Protein AF-A0A1J3FN84-F1 (afdb_monomer)

InterPro domains:
  IPR018047 Ammonium transporter, conserved site [PS01219] (140-165)
  IPR024041 Ammonium transporter AmtB-like domain [PF00909] (2-209)
  IPR029020 Ammonium/urea transporter [G3DSA:1.10.3430.10] (1-222)

Organism: Noccaea caerulescens (NCBI:txid107243)

Structure (mmCIF, N/CA/C/O backbone):
data_AF-A0A1J3FN84-F1
#
_entry.id   AF-A0A1J3FN84-F1
#
loop_
_atom_site.group_PDB
_atom_site.id
_atom_site.type_symbol
_atom_site.label_atom_id
_atom_site.label_alt_id
_atom_site.label_comp_id
_atom_site.label_asym_id
_atom_site.label_entity_id
_atom_site.label_seq_id
_atom_site.pdbx_PDB_ins_code
_atom_site.Cartn_x
_atom_site.Cartn_y
_atom_site.Cartn_z
_atom_site.occupancy
_atom_site.B_iso_or_equiv
_atom_site.auth_seq_id
_atom_site.auth_comp_id
_atom_site.auth_asym_id
_atom_site.auth_atom_id
_atom_site.pdbx_PDB_model_num
ATOM 1 N N . LEU A 1 1 ? 2.734 6.487 10.165 1.00 88.50 1 LEU A N 1
ATOM 2 C CA . LEU A 1 1 ? 2.231 7.415 11.215 1.00 88.50 1 LEU A CA 1
ATOM 3 C C . LEU A 1 1 ? 0.836 7.956 10.914 1.00 88.50 1 LEU A C 1
ATOM 5 O O . LEU A 1 1 ? -0.032 7.777 11.757 1.00 88.50 1 LEU A O 1
ATOM 9 N N . GLY A 1 2 ? 0.592 8.556 9.741 1.00 94.81 2 GLY A N 1
ATOM 10 C CA . GLY A 1 2 ? -0.736 9.080 9.379 1.00 94.81 2 GLY A CA 1
ATOM 11 C C . GLY A 1 2 ? -1.872 8.056 9.526 1.00 94.81 2 GLY A C 1
ATOM 12 O O . GLY A 1 2 ? -2.823 8.310 10.261 1.00 94.81 2 GLY A O 1
ATOM 13 N N . PHE A 1 3 ? -1.714 6.852 8.955 1.00 93.94 3 PHE A N 1
ATOM 14 C CA . PHE A 1 3 ? -2.665 5.745 9.148 1.00 93.94 3 PHE A CA 1
ATOM 15 C C . PHE A 1 3 ? -2.860 5.357 10.616 1.00 93.94 3 PHE A C 1
ATOM 17 O O . PHE A 1 3 ? -3.997 5.187 11.043 1.00 93.94 3 PHE A O 1
ATOM 24 N N . ALA A 1 4 ? -1.785 5.276 11.405 1.00 94.50 4 ALA A N 1
ATOM 25 C CA . ALA A 1 4 ? -1.872 4.903 12.815 1.00 94.50 4 ALA A CA 1
ATOM 26 C C . ALA A 1 4 ? -2.756 5.878 13.609 1.00 94.50 4 ALA A C 1
ATOM 28 O O . ALA A 1 4 ? -3.631 5.441 14.350 1.00 94.50 4 ALA A O 1
ATOM 29 N N . MET A 1 5 ? -2.569 7.188 13.419 1.00 95.94 5 MET A N 1
ATOM 30 C CA . MET A 1 5 ? -3.364 8.216 14.100 1.00 95.94 5 MET A CA 1
ATOM 31 C C . MET A 1 5 ? -4.801 8.271 13.575 1.00 95.94 5 MET A C 1
ATOM 33 O O . MET A 1 5 ? -5.740 8.300 14.372 1.00 95.94 5 MET A O 1
ATOM 37 N N . LEU A 1 6 ? -4.977 8.200 12.252 1.00 96.38 6 LEU A N 1
ATOM 38 C CA . LEU A 1 6 ? -6.295 8.185 11.621 1.00 96.38 6 LEU A CA 1
ATOM 39 C C . LEU A 1 6 ? -7.129 6.994 12.111 1.00 96.38 6 LEU A C 1
ATOM 41 O O . LEU A 1 6 ? -8.273 7.160 12.542 1.00 96.38 6 LEU A O 1
ATOM 45 N N . CYS A 1 7 ? -6.547 5.794 12.088 1.00 94.88 7 CYS A N 1
ATOM 46 C CA . CYS A 1 7 ? -7.219 4.571 12.511 1.00 94.88 7 CYS A CA 1
ATOM 47 C C . CYS A 1 7 ? -7.446 4.562 14.021 1.00 94.88 7 CYS A C 1
ATOM 49 O O . CYS A 1 7 ? -8.550 4.235 14.448 1.00 94.88 7 CYS A O 1
ATOM 51 N N . ALA A 1 8 ? -6.461 4.982 14.826 1.00 95.81 8 ALA A N 1
ATOM 52 C CA . ALA A 1 8 ? -6.629 5.151 16.266 1.00 95.81 8 ALA A CA 1
ATOM 53 C C . ALA A 1 8 ? -7.851 6.024 16.567 1.00 95.81 8 ALA A C 1
ATOM 55 O O . ALA A 1 8 ? -8.778 5.559 17.223 1.00 95.81 8 ALA A O 1
ATOM 56 N N . GLY A 1 9 ? -7.915 7.246 16.032 1.00 96.62 9 GLY A N 1
ATOM 57 C CA . GLY A 1 9 ? -9.042 8.155 16.260 1.00 96.62 9 GLY A CA 1
ATOM 58 C C . GLY A 1 9 ? -10.396 7.605 15.797 1.00 96.62 9 GLY A C 1
ATOM 59 O O . GLY A 1 9 ? -11.417 7.893 16.425 1.00 96.62 9 GLY A O 1
ATOM 60 N N . SER A 1 10 ? -10.398 6.773 14.751 1.00 95.62 10 SER A N 1
ATOM 61 C CA . SER A 1 10 ? -11.601 6.199 14.129 1.00 95.62 10 SER A CA 1
ATOM 62 C C . SER A 1 10 ? -12.146 4.945 14.826 1.00 95.62 10 SER A C 1
ATOM 64 O O . SER A 1 10 ? -13.303 4.579 14.606 1.00 95.62 10 SER A O 1
ATOM 66 N N . VAL A 1 11 ? -11.355 4.280 15.675 1.00 95.88 11 VAL A N 1
ATOM 67 C CA . VAL A 1 11 ? -11.809 3.127 16.476 1.00 95.88 11 VAL A CA 1
ATOM 68 C C . VAL A 1 11 ? -12.282 3.549 17.868 1.00 95.88 11 VAL A C 1
ATOM 70 O O . VAL A 1 11 ? -12.026 4.667 18.327 1.00 95.88 11 VAL A O 1
ATOM 73 N N . ARG A 1 12 ? -12.984 2.648 18.568 1.00 95.50 12 ARG A N 1
ATOM 74 C CA . ARG A 1 12 ? -13.364 2.842 19.975 1.00 95.50 12 ARG A CA 1
ATOM 75 C C . ARG A 1 12 ? -12.111 2.807 20.852 1.00 95.50 12 ARG A C 1
ATOM 77 O O . ARG A 1 12 ? -11.214 2.005 20.608 1.00 95.50 12 ARG A O 1
ATOM 84 N N . ALA A 1 13 ? -12.100 3.598 21.927 1.00 93.81 13 ALA A N 1
ATOM 85 C CA . ALA A 1 13 ? -10.918 3.828 22.770 1.00 93.81 13 ALA A CA 1
ATOM 86 C C . ALA A 1 13 ? -10.240 2.536 23.265 1.00 93.81 13 ALA A C 1
ATOM 88 O O . ALA A 1 13 ? -9.016 2.444 23.307 1.00 93.81 13 ALA A O 1
ATOM 89 N N . LYS A 1 14 ? -11.032 1.501 23.576 1.00 93.38 14 LYS A N 1
ATOM 90 C CA . LYS A 1 14 ? -10.527 0.195 24.033 1.00 93.38 14 LYS A CA 1
ATOM 91 C C . LYS A 1 14 ? -9.624 -0.527 23.021 1.00 93.38 14 LYS A C 1
ATOM 93 O O . LYS A 1 14 ? -8.874 -1.412 23.410 1.00 93.38 14 LYS A O 1
ATOM 98 N N . ASN A 1 15 ? -9.697 -0.165 21.740 1.00 93.88 15 ASN A N 1
ATOM 99 C CA . ASN A 1 15 ? -8.953 -0.801 20.652 1.00 93.88 15 ASN A CA 1
ATOM 100 C C . ASN A 1 15 ? -7.773 0.046 20.148 1.00 93.88 15 ASN A C 1
ATOM 102 O O . ASN A 1 15 ? -7.038 -0.401 19.268 1.00 93.88 15 ASN A O 1
ATOM 106 N N . THR A 1 16 ? -7.558 1.242 20.705 1.00 93.62 16 THR A N 1
ATOM 107 C CA . THR A 1 16 ? -6.536 2.190 20.236 1.00 93.62 16 THR A CA 1
ATOM 108 C C . THR A 1 16 ? -5.122 1.608 20.292 1.00 93.62 16 THR A C 1
ATOM 110 O O . THR A 1 16 ? -4.376 1.712 19.323 1.00 93.62 16 THR A O 1
ATOM 113 N N . MET A 1 17 ? -4.751 0.930 21.383 1.00 91.38 17 MET A N 1
ATOM 114 C CA . MET A 1 17 ? -3.424 0.301 21.483 1.00 91.38 17 MET A CA 1
ATOM 115 C C . MET A 1 17 ? -3.221 -0.802 20.444 1.00 91.38 17 MET A C 1
ATOM 117 O O . MET A 1 17 ? -2.155 -0.891 19.839 1.00 91.38 17 MET A O 1
ATOM 121 N N . ASN A 1 18 ? -4.253 -1.616 20.206 1.00 92.50 18 ASN A N 1
ATOM 122 C CA . ASN A 1 18 ? -4.174 -2.715 19.254 1.00 92.50 18 ASN A CA 1
ATOM 123 C C . ASN A 1 18 ? -3.922 -2.196 17.829 1.00 92.50 18 ASN A C 1
ATOM 125 O O . ASN A 1 18 ? -3.002 -2.672 17.168 1.00 92.50 18 ASN A O 1
ATOM 129 N N . ILE A 1 19 ? -4.661 -1.176 17.381 1.00 93.88 19 ILE A N 1
ATOM 130 C CA . ILE A 1 19 ? -4.50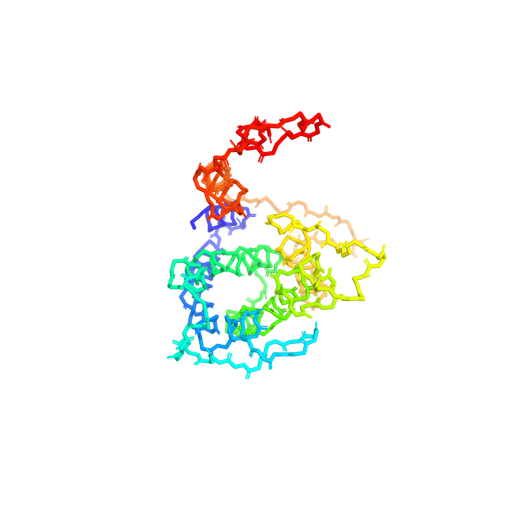4 -0.640 16.021 1.00 93.88 19 ILE A CA 1
ATOM 131 C C . ILE A 1 19 ? -3.190 0.133 15.828 1.00 93.88 19 ILE A C 1
ATOM 133 O O . ILE A 1 19 ? -2.596 0.079 14.750 1.00 93.88 19 ILE A O 1
ATOM 137 N N . MET A 1 20 ? -2.686 0.806 16.868 1.00 92.88 20 MET A N 1
ATOM 138 C CA . MET A 1 20 ? -1.373 1.457 16.813 1.00 92.88 20 MET A CA 1
ATOM 139 C C . MET A 1 20 ? -0.242 0.433 16.697 1.00 92.88 20 MET A C 1
ATOM 141 O O . MET A 1 20 ? 0.620 0.581 15.833 1.00 92.88 20 MET A O 1
ATOM 145 N N . LEU A 1 21 ? -0.273 -0.628 17.514 1.00 91.81 21 LEU A N 1
ATOM 146 C CA . LEU A 1 21 ? 0.714 -1.709 17.449 1.00 91.81 21 LEU A CA 1
ATOM 147 C C . LEU A 1 21 ? 0.690 -2.403 16.084 1.00 91.81 21 LEU A C 1
ATOM 149 O O . LEU A 1 21 ? 1.738 -2.667 15.503 1.00 91.81 21 LEU A O 1
ATOM 153 N N . THR A 1 22 ? -0.512 -2.627 15.560 1.00 92.25 22 THR A N 1
ATOM 154 C CA . THR A 1 22 ? -0.749 -3.171 14.221 1.00 92.25 22 THR A CA 1
ATOM 155 C C . THR A 1 22 ? -0.027 -2.349 13.149 1.00 92.25 22 THR A C 1
ATOM 157 O O . THR A 1 22 ? 0.768 -2.894 12.394 1.00 92.25 22 THR A O 1
ATOM 160 N N . ASN A 1 23 ? -0.194 -1.023 13.155 1.00 92.81 23 ASN A N 1
ATOM 161 C CA . ASN A 1 23 ? 0.452 -0.136 12.182 1.00 92.81 23 ASN A CA 1
ATOM 162 C C . ASN A 1 23 ? 1.989 -0.097 12.301 1.00 92.81 23 ASN A C 1
ATOM 164 O O . ASN A 1 23 ? 2.683 0.058 11.298 1.00 92.81 23 ASN A O 1
ATOM 168 N N . VAL A 1 24 ? 2.540 -0.196 13.517 1.00 92.12 24 VAL A N 1
ATOM 169 C CA . VAL A 1 24 ? 4.001 -0.247 13.723 1.00 92.12 24 VAL A CA 1
ATOM 170 C C . VAL A 1 24 ? 4.572 -1.557 13.190 1.00 92.12 24 VAL A C 1
ATOM 172 O O . VAL A 1 24 ? 5.605 -1.560 12.521 1.00 92.12 24 VAL A O 1
ATOM 175 N N . LEU A 1 25 ? 3.896 -2.671 13.464 1.00 92.38 25 LEU A N 1
ATOM 176 C CA . LEU A 1 25 ? 4.336 -3.973 12.986 1.00 92.38 25 LEU A CA 1
ATOM 177 C C . LEU A 1 25 ? 4.105 -4.168 11.494 1.00 92.38 25 LEU A C 1
ATOM 179 O O . LEU A 1 25 ? 4.908 -4.857 10.880 1.00 92.38 25 LEU A O 1
ATOM 183 N N . ASP A 1 26 ? 3.107 -3.521 10.894 1.00 92.38 26 ASP A N 1
ATOM 184 C CA . ASP A 1 26 ? 2.992 -3.462 9.436 1.00 92.38 26 ASP A CA 1
ATOM 185 C C . ASP A 1 26 ? 4.250 -2.869 8.824 1.00 92.38 26 ASP A C 1
ATOM 187 O O . ASP A 1 26 ? 4.835 -3.469 7.931 1.00 92.38 26 ASP A O 1
ATOM 191 N N . ALA A 1 27 ? 4.736 -1.743 9.350 1.00 93.56 27 ALA A N 1
ATOM 192 C CA . ALA A 1 27 ? 5.975 -1.155 8.861 1.00 93.56 27 ALA A CA 1
ATOM 193 C C . ALA A 1 27 ? 7.171 -2.113 9.034 1.00 93.56 27 ALA A C 1
ATOM 195 O O . ALA A 1 27 ? 7.917 -2.341 8.083 1.00 93.56 27 ALA A O 1
ATOM 196 N N . ALA A 1 28 ? 7.337 -2.709 10.219 1.00 95.06 28 ALA A N 1
ATOM 197 C CA . ALA A 1 28 ? 8.483 -3.568 10.520 1.00 95.06 28 ALA A CA 1
ATOM 198 C C . ALA A 1 28 ? 8.424 -4.933 9.809 1.00 95.06 28 ALA A C 1
ATOM 200 O O . ALA A 1 28 ? 9.302 -5.266 9.012 1.00 95.06 28 ALA A O 1
ATOM 201 N N . ALA A 1 29 ? 7.385 -5.727 10.076 1.00 95.19 29 ALA A N 1
ATOM 202 C CA . ALA A 1 29 ? 7.203 -7.043 9.476 1.00 95.19 29 ALA A CA 1
ATOM 203 C C . ALA A 1 29 ? 6.936 -6.920 7.975 1.00 95.19 29 ALA A C 1
ATOM 205 O O . ALA A 1 29 ? 7.548 -7.632 7.186 1.00 95.19 29 ALA A O 1
ATOM 206 N N . GLY A 1 30 ? 6.093 -5.979 7.551 1.00 95.62 30 GLY A N 1
ATOM 207 C CA . GLY A 1 30 ? 5.850 -5.751 6.133 1.00 95.62 30 GLY A CA 1
ATOM 208 C C . GLY A 1 30 ? 7.119 -5.338 5.388 1.00 95.62 30 GLY A C 1
ATOM 209 O O . GLY A 1 30 ? 7.328 -5.807 4.273 1.00 95.62 30 GLY A O 1
ATOM 210 N N . GLY A 1 31 ? 8.008 -4.562 6.021 1.00 95.56 31 GLY A N 1
ATOM 211 C CA . GLY A 1 31 ? 9.337 -4.251 5.489 1.00 95.56 31 GLY A CA 1
ATOM 212 C C . GLY A 1 31 ? 10.245 -5.458 5.350 1.00 95.56 31 GLY A C 1
ATOM 213 O O . GLY A 1 31 ? 10.850 -5.636 4.297 1.00 95.56 31 GLY A O 1
ATOM 214 N N . LEU A 1 32 ? 10.276 -6.335 6.352 1.00 97.81 32 LEU A N 1
ATOM 215 C CA . LEU A 1 32 ? 11.040 -7.579 6.278 1.00 97.81 32 LEU A CA 1
ATOM 216 C C . LEU A 1 32 ? 10.552 -8.486 5.137 1.00 97.81 32 LEU A C 1
ATOM 218 O O . LEU A 1 32 ? 11.359 -8.993 4.364 1.00 97.81 32 LEU A O 1
ATOM 222 N N . PHE A 1 33 ? 9.240 -8.676 4.998 1.00 98.19 33 PHE A N 1
ATOM 223 C CA . PHE A 1 33 ? 8.675 -9.527 3.945 1.00 98.19 33 PHE A CA 1
ATOM 224 C C . PHE A 1 33 ? 8.796 -8.898 2.553 1.00 98.19 33 PHE A C 1
ATOM 226 O O . PHE A 1 33 ? 9.056 -9.608 1.580 1.00 98.19 33 PHE A O 1
ATOM 233 N N . TYR A 1 34 ? 8.672 -7.573 2.451 1.00 98.25 34 TYR A N 1
ATOM 234 C CA . TYR A 1 34 ? 8.927 -6.864 1.201 1.00 98.25 34 TYR A CA 1
ATOM 235 C C . TYR A 1 34 ? 10.406 -6.948 0.799 1.00 98.25 34 TYR A C 1
ATOM 237 O O . TYR A 1 34 ? 10.710 -7.167 -0.366 1.00 98.25 34 TYR A O 1
ATOM 245 N N . TYR A 1 35 ? 11.330 -6.860 1.756 1.00 97.50 35 TYR A N 1
ATOM 246 C CA . TYR A 1 35 ? 12.762 -7.062 1.528 1.00 97.50 35 TYR A CA 1
ATOM 247 C C . TYR A 1 35 ? 13.089 -8.481 1.045 1.00 97.50 35 TYR A C 1
ATOM 249 O O . TYR A 1 35 ? 13.735 -8.655 0.012 1.00 97.50 35 TYR A O 1
ATOM 257 N N . LEU A 1 36 ? 12.634 -9.502 1.777 1.00 97.56 36 LEU A N 1
ATOM 258 C CA . LEU A 1 36 ? 12.961 -10.895 1.470 1.00 97.56 36 LEU A CA 1
ATOM 259 C C . LEU A 1 36 ? 12.341 -11.351 0.146 1.00 97.56 36 LEU A C 1
ATOM 261 O O . LEU A 1 36 ? 13.014 -12.015 -0.641 1.00 97.56 36 LEU A O 1
ATOM 265 N N . PHE A 1 37 ? 11.080 -10.983 -0.099 1.00 97.62 37 PHE A N 1
ATOM 266 C CA . PHE A 1 37 ? 10.280 -11.524 -1.200 1.00 97.62 37 PHE A CA 1
ATOM 267 C C . PHE A 1 37 ? 9.672 -10.448 -2.093 1.00 97.62 37 PHE A C 1
ATOM 269 O O . PHE A 1 37 ? 9.761 -10.538 -3.316 1.00 97.62 37 PHE A O 1
ATOM 276 N N . GLY A 1 38 ? 9.053 -9.429 -1.498 1.00 97.62 38 GLY A N 1
ATOM 277 C CA . GLY A 1 38 ? 8.181 -8.536 -2.253 1.00 97.62 38 GLY A CA 1
ATOM 278 C C . GLY A 1 38 ? 8.891 -7.733 -3.339 1.00 97.62 38 GLY A C 1
ATOM 279 O O . GLY A 1 38 ? 8.412 -7.678 -4.467 1.00 97.62 38 GLY A O 1
ATOM 280 N N . TYR A 1 39 ? 10.068 -7.180 -3.064 1.00 97.06 39 TYR A N 1
ATOM 281 C CA . TYR A 1 39 ? 10.812 -6.421 -4.064 1.00 97.06 39 TYR A CA 1
ATOM 282 C C . TYR A 1 39 ? 11.247 -7.295 -5.244 1.00 97.06 39 TYR A C 1
ATOM 284 O O . TYR A 1 39 ? 11.155 -6.864 -6.389 1.00 97.06 39 TYR A O 1
ATOM 292 N N . ALA A 1 40 ? 11.641 -8.544 -4.981 1.00 96.19 40 ALA A N 1
ATOM 293 C CA . ALA A 1 40 ? 11.976 -9.513 -6.021 1.00 96.19 40 ALA A CA 1
ATOM 294 C C . ALA A 1 40 ? 10.765 -9.854 -6.898 1.00 96.19 40 ALA A C 1
ATOM 296 O O . ALA A 1 40 ? 10.875 -9.870 -8.122 1.00 96.19 40 ALA A O 1
ATOM 297 N N . PHE A 1 41 ? 9.594 -10.061 -6.292 1.00 97.69 41 PHE A N 1
ATOM 298 C CA . PHE A 1 41 ? 8.359 -10.303 -7.037 1.00 97.69 41 PHE A CA 1
ATOM 299 C C . PHE A 1 41 ? 7.879 -9.082 -7.827 1.00 97.69 41 PHE A C 1
ATOM 301 O O . PHE A 1 41 ? 7.304 -9.265 -8.896 1.00 97.69 41 PHE A O 1
ATOM 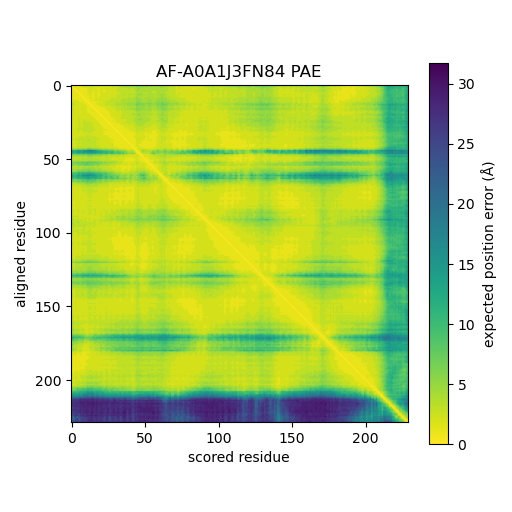308 N N . ALA A 1 42 ? 8.131 -7.862 -7.348 1.00 97.19 42 ALA A N 1
ATOM 309 C CA . ALA A 1 42 ? 7.750 -6.636 -8.043 1.00 97.19 42 ALA A CA 1
ATOM 310 C C . ALA A 1 42 ? 8.727 -6.268 -9.176 1.00 97.19 42 ALA A C 1
ATOM 312 O O . ALA A 1 42 ? 8.299 -6.016 -10.302 1.00 97.19 42 ALA A O 1
ATOM 313 N N . PHE A 1 43 ? 10.035 -6.276 -8.910 1.00 95.00 43 PHE A N 1
ATOM 314 C CA . PHE A 1 43 ? 11.054 -5.646 -9.764 1.00 95.00 43 PHE A CA 1
ATOM 315 C C . PHE A 1 43 ? 12.275 -6.529 -10.072 1.00 95.00 43 PHE A C 1
ATOM 317 O O . PHE A 1 43 ? 13.268 -6.034 -10.599 1.00 95.00 43 PHE A O 1
ATOM 324 N N . GLY A 1 44 ? 12.243 -7.829 -9.763 1.00 92.06 44 GLY A N 1
ATOM 325 C CA . GLY A 1 44 ? 13.295 -8.752 -10.195 1.00 92.06 44 GLY A CA 1
ATOM 326 C C . GLY A 1 44 ? 13.337 -8.877 -11.723 1.00 92.06 44 GLY A C 1
ATOM 327 O O . GLY A 1 44 ? 12.298 -9.098 -12.342 1.00 92.06 44 GLY A O 1
ATOM 328 N N . GLU A 1 45 ? 14.519 -8.762 -12.33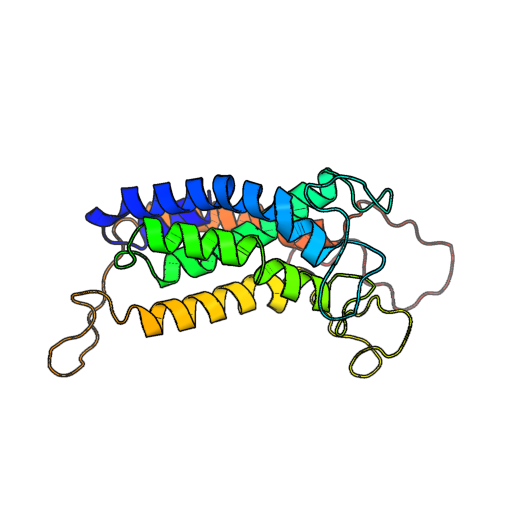3 1.00 81.12 45 GLU A N 1
ATOM 329 C CA . GLU A 1 45 ? 14.701 -8.864 -13.793 1.00 81.12 45 GLU A CA 1
ATOM 330 C C . GLU A 1 45 ? 14.795 -10.311 -14.302 1.00 81.12 45 GLU A C 1
ATOM 332 O O . GLU A 1 45 ? 14.900 -11.253 -13.515 1.00 81.12 45 GLU A O 1
ATOM 337 N N . SER A 1 46 ? 14.746 -10.491 -15.631 1.00 80.06 46 SER A N 1
ATOM 338 C CA . SER A 1 46 ? 14.596 -11.794 -16.307 1.00 80.06 46 SER A CA 1
ATOM 339 C C . SER A 1 46 ? 13.327 -12.531 -15.865 1.00 80.06 46 SER A C 1
ATOM 341 O O . SER A 1 46 ? 13.347 -13.719 -15.531 1.00 80.06 46 SER A O 1
ATOM 343 N N . SER A 1 47 ? 12.212 -11.804 -15.813 1.00 88.75 47 SER A N 1
ATOM 344 C CA . SER A 1 47 ? 10.949 -12.290 -15.260 1.00 88.75 47 SER A CA 1
ATOM 345 C C . SER A 1 47 ? 9.918 -12.581 -16.348 1.00 88.75 47 SER A C 1
ATOM 347 O O . SER A 1 47 ? 10.210 -12.534 -17.540 1.00 88.75 47 SER A O 1
ATOM 349 N N . ASN A 1 48 ? 8.715 -12.999 -15.951 1.00 93.31 48 ASN A N 1
ATOM 350 C CA . ASN A 1 48 ? 7.591 -13.131 -16.879 1.00 93.31 48 ASN A CA 1
ATOM 351 C C . ASN A 1 48 ? 6.588 -12.007 -16.620 1.00 93.31 48 ASN A C 1
ATOM 353 O O . ASN A 1 48 ? 6.661 -11.368 -15.585 1.00 93.31 48 ASN A O 1
ATOM 357 N N . GLY A 1 49 ? 5.594 -11.818 -17.490 1.00 94.62 49 GLY A N 1
ATOM 358 C CA . GLY A 1 49 ? 4.650 -10.714 -17.295 1.00 94.62 49 GLY A CA 1
ATOM 359 C C . GLY A 1 49 ? 3.759 -10.801 -16.056 1.00 94.62 49 GLY A C 1
ATOM 360 O O . GLY A 1 49 ? 3.096 -9.823 -15.727 1.00 94.62 49 GLY A O 1
ATOM 361 N N . PHE A 1 50 ? 3.719 -11.937 -15.359 1.00 96.38 50 PHE A N 1
ATOM 362 C CA . PHE A 1 50 ? 2.880 -12.125 -14.179 1.00 96.38 50 PHE A CA 1
ATOM 363 C C . PHE A 1 50 ? 3.611 -11.839 -12.862 1.00 96.38 50 PHE A C 1
ATOM 365 O O . PHE A 1 50 ? 2.990 -11.318 -11.941 1.00 96.38 50 PHE A O 1
ATOM 372 N N . ILE A 1 51 ? 4.885 -12.209 -12.727 1.00 97.75 51 ILE A N 1
ATOM 373 C CA . ILE A 1 51 ? 5.621 -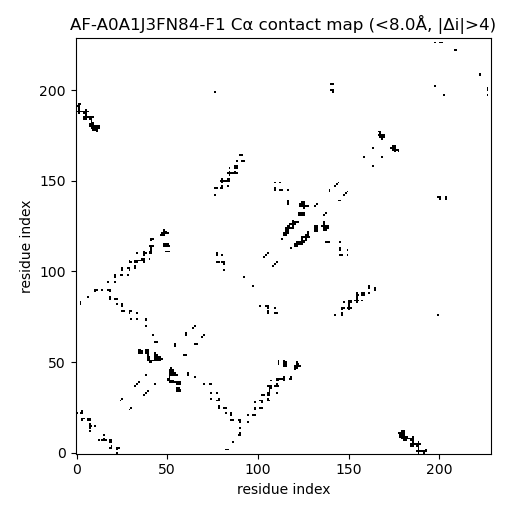12.106 -11.463 1.00 97.75 51 ILE A CA 1
ATOM 374 C C . ILE A 1 51 ? 7.137 -12.072 -11.682 1.00 97.75 51 ILE A C 1
ATOM 376 O O . ILE A 1 51 ? 7.684 -12.813 -12.507 1.00 97.75 51 ILE A O 1
ATOM 380 N N . GLY A 1 52 ? 7.814 -11.275 -10.854 1.00 95.56 52 GLY A N 1
ATOM 381 C CA . GLY A 1 52 ? 9.262 -11.261 -10.707 1.00 95.56 52 GLY A CA 1
ATOM 382 C C . GLY A 1 52 ? 9.833 -12.589 -10.187 1.00 95.56 52 GLY A C 1
ATOM 383 O O . GLY A 1 52 ? 9.176 -13.300 -9.429 1.00 95.56 52 GLY A O 1
ATOM 384 N N . ARG A 1 53 ? 11.050 -12.973 -10.591 1.00 94.12 53 ARG A N 1
ATOM 385 C CA . ARG A 1 53 ? 11.630 -14.294 -10.238 1.00 94.12 53 ARG A CA 1
ATOM 386 C C . ARG A 1 53 ? 13.039 -14.265 -9.648 1.00 94.12 53 ARG A C 1
ATOM 388 O O . ARG A 1 53 ? 13.547 -15.316 -9.267 1.00 94.12 53 ARG A O 1
ATOM 395 N N . HIS A 1 54 ? 13.666 -13.098 -9.562 1.00 92.88 54 HIS A N 1
ATOM 396 C CA . HIS A 1 54 ? 15.086 -12.967 -9.228 1.00 92.88 54 HIS A CA 1
ATOM 397 C C . HIS A 1 54 ? 15.318 -11.870 -8.179 1.00 92.88 54 HIS A C 1
ATOM 399 O O . HIS A 1 54 ? 14.431 -11.067 -7.906 1.00 92.88 54 HIS A O 1
ATOM 405 N N . ASN A 1 55 ? 16.527 -11.833 -7.606 1.00 92.31 55 ASN A N 1
ATOM 406 C CA . ASN A 1 55 ? 16.994 -10.808 -6.656 1.00 92.31 55 ASN A CA 1
ATOM 407 C C . ASN A 1 55 ? 16.277 -10.791 -5.287 1.00 92.31 55 ASN A C 1
ATOM 409 O O . ASN A 1 55 ? 16.138 -9.742 -4.657 1.00 92.31 55 ASN A O 1
ATOM 413 N N . PHE A 1 56 ? 15.858 -11.964 -4.795 1.00 95.50 56 PHE A N 1
ATOM 414 C CA . PHE A 1 56 ? 15.346 -12.139 -3.426 1.00 95.50 56 PHE A CA 1
ATOM 415 C C . PHE A 1 56 ? 16.336 -11.617 -2.378 1.00 95.50 56 PHE A C 1
ATOM 417 O O . PHE A 1 56 ? 17.543 -11.838 -2.494 1.00 95.50 56 PHE A O 1
ATOM 424 N N . GLY A 1 57 ? 15.825 -10.919 -1.360 1.00 95.06 57 GLY A N 1
ATOM 425 C CA . GLY A 1 57 ? 16.648 -10.301 -0.317 1.00 95.06 57 GLY A CA 1
ATOM 426 C C . GLY A 1 57 ? 17.569 -9.184 -0.818 1.00 95.06 57 GLY A C 1
ATOM 427 O O . GLY A 1 57 ? 18.618 -8.964 -0.214 1.00 95.06 57 GLY A O 1
ATOM 428 N N . LEU A 1 58 ? 17.218 -8.516 -1.926 1.00 92.25 58 LEU A N 1
ATOM 429 C CA . LEU A 1 58 ? 18.052 -7.498 -2.586 1.00 92.25 58 LEU A CA 1
ATOM 430 C C . LEU A 1 58 ? 19.489 -7.977 -2.836 1.00 92.25 58 LEU A C 1
ATOM 432 O O . LEU A 1 58 ? 20.439 -7.218 -2.662 1.00 92.25 58 LEU A O 1
ATOM 436 N N . ARG A 1 59 ? 19.651 -9.255 -3.202 1.00 91.88 59 ARG A N 1
ATOM 437 C CA . ARG A 1 59 ? 20.971 -9.859 -3.422 1.00 91.88 59 ARG A CA 1
ATOM 438 C C . ARG A 1 59 ? 21.810 -9.064 -4.424 1.00 91.88 59 ARG A C 1
ATOM 440 O O . ARG A 1 59 ? 22.996 -8.881 -4.189 1.00 91.88 59 ARG A O 1
ATOM 447 N N . ASP A 1 60 ? 21.176 -8.619 -5.505 1.00 87.75 60 ASP A N 1
ATOM 448 C CA . ASP A 1 60 ? 21.787 -7.848 -6.581 1.00 87.75 60 ASP A CA 1
ATOM 449 C C . ASP A 1 60 ? 20.798 -6.781 -7.072 1.00 87.75 60 ASP A C 1
ATOM 451 O O . ASP A 1 60 ? 19.577 -6.979 -7.024 1.00 87.75 60 ASP A O 1
ATOM 455 N N . PHE A 1 61 ? 21.325 -5.660 -7.571 1.00 84.81 61 PHE A N 1
ATOM 456 C CA . PHE A 1 61 ? 20.534 -4.635 -8.247 1.00 84.81 61 PHE A CA 1
ATOM 457 C C . PHE A 1 61 ? 20.742 -4.731 -9.754 1.00 84.81 61 PHE A C 1
ATOM 459 O O . PHE A 1 61 ? 21.867 -4.550 -10.221 1.00 84.81 61 PHE A O 1
ATOM 466 N N . PRO A 1 62 ? 19.680 -5.005 -10.525 1.00 75.12 62 PRO A N 1
ATOM 467 C CA . PRO A 1 62 ? 19.831 -5.223 -11.954 1.00 75.12 62 PRO A CA 1
ATOM 468 C C . PRO A 1 62 ? 20.154 -3.933 -12.727 1.00 75.12 62 PRO A C 1
ATOM 470 O O . PRO A 1 62 ? 20.826 -3.969 -13.754 1.00 75.12 62 PRO A O 1
ATOM 473 N N . THR A 1 63 ? 19.725 -2.777 -12.210 1.00 82.00 63 THR A N 1
ATOM 474 C CA . THR A 1 63 ? 20.013 -1.459 -12.787 1.00 82.00 63 THR A CA 1
ATOM 475 C C . THR A 1 63 ? 20.400 -0.462 -11.704 1.00 82.00 63 THR A C 1
ATOM 477 O O . THR A 1 63 ? 20.067 -0.634 -10.532 1.00 82.00 63 THR A O 1
ATOM 480 N N . LEU A 1 64 ? 21.054 0.633 -12.106 1.00 81.75 64 LEU A N 1
ATOM 481 C CA . LEU A 1 64 ? 21.420 1.729 -11.199 1.00 81.75 64 LEU A CA 1
ATOM 482 C C . LEU A 1 64 ? 20.202 2.452 -10.598 1.00 81.75 64 LEU A C 1
ATOM 484 O O . LEU A 1 64 ? 20.335 3.118 -9.579 1.00 81.75 64 LEU A O 1
ATOM 488 N N . THR A 1 65 ? 19.029 2.347 -11.229 1.00 83.94 65 THR A N 1
ATOM 489 C CA . THR A 1 65 ? 17.792 3.004 -10.779 1.00 83.94 65 THR A CA 1
ATOM 490 C C . THR A 1 65 ? 16.964 2.155 -9.821 1.00 83.94 65 THR A C 1
AT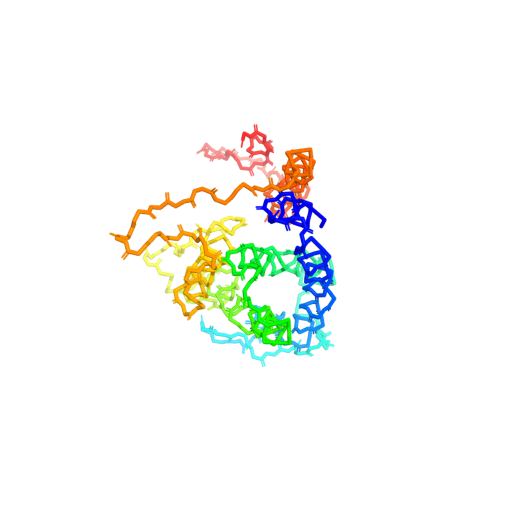OM 492 O O . THR A 1 65 ? 16.115 2.694 -9.120 1.00 83.94 65 THR A O 1
ATOM 495 N N . LEU A 1 66 ? 17.180 0.839 -9.796 1.00 87.31 66 LEU A N 1
ATOM 496 C CA . LEU A 1 66 ? 16.457 -0.099 -8.937 1.00 87.31 66 LEU A CA 1
ATOM 497 C C . LEU A 1 66 ? 17.243 -0.372 -7.649 1.00 87.31 66 LEU A C 1
ATOM 499 O O . LEU A 1 66 ? 17.399 -1.528 -7.283 1.00 87.31 66 LEU A O 1
ATOM 503 N N . ASP A 1 67 ? 17.741 0.675 -6.989 1.00 90.19 67 ASP A N 1
ATOM 504 C CA . ASP A 1 67 ? 18.651 0.628 -5.836 1.00 90.19 67 ASP A CA 1
ATOM 505 C C . ASP A 1 67 ? 17.930 0.580 -4.464 1.00 90.19 67 ASP A C 1
ATOM 507 O O . ASP A 1 67 ? 16.712 0.406 -4.364 1.00 90.19 67 ASP A O 1
ATOM 511 N N . TYR A 1 68 ? 18.681 0.771 -3.369 1.00 93.38 68 TYR A N 1
ATOM 512 C CA . TYR A 1 68 ? 18.123 0.861 -2.010 1.00 93.38 68 TYR A CA 1
ATOM 513 C C . TYR A 1 68 ? 17.114 2.005 -1.840 1.00 93.38 68 TYR A C 1
ATOM 515 O O . TYR A 1 68 ? 16.159 1.875 -1.069 1.00 93.38 68 TYR A O 1
ATOM 523 N N . SER A 1 69 ? 17.309 3.121 -2.545 1.00 93.31 69 SER A N 1
ATOM 524 C CA . SER A 1 69 ? 16.411 4.274 -2.493 1.00 93.31 69 SER A CA 1
ATOM 525 C C . SER A 1 69 ? 15.062 3.921 -3.116 1.00 93.31 69 SER A C 1
ATOM 527 O O . SER A 1 69 ? 14.014 4.169 -2.513 1.00 93.31 69 SER A O 1
ATOM 529 N N . PHE A 1 70 ? 15.079 3.268 -4.282 1.00 94.19 70 PHE A N 1
ATOM 530 C CA . PHE A 1 70 ? 13.867 2.778 -4.936 1.00 94.19 70 PHE A CA 1
ATOM 531 C C . PHE A 1 70 ? 13.183 1.674 -4.123 1.00 94.19 70 PHE A C 1
ATOM 533 O O . PHE A 1 70 ? 11.958 1.680 -3.992 1.00 94.19 70 PHE A O 1
ATOM 540 N N . PHE A 1 71 ? 13.950 0.782 -3.489 1.00 95.88 71 PHE A N 1
ATOM 541 C CA . PHE A 1 71 ? 13.409 -0.192 -2.539 1.00 95.88 71 PHE A CA 1
ATOM 542 C C . PHE A 1 71 ? 12.643 0.481 -1.393 1.00 95.88 71 PHE A C 1
ATOM 544 O O . PHE A 1 71 ? 11.487 0.131 -1.153 1.00 95.88 71 PHE A O 1
ATOM 551 N N . LEU A 1 72 ? 13.250 1.454 -0.703 1.00 95.44 72 LEU A N 1
ATOM 552 C CA . LEU A 1 72 ? 12.599 2.162 0.406 1.00 95.44 72 LEU A CA 1
ATOM 553 C C . LEU A 1 72 ? 11.343 2.902 -0.058 1.00 95.44 72 LEU A C 1
ATOM 555 O O . LEU A 1 72 ? 10.332 2.907 0.648 1.00 95.44 72 LEU A O 1
ATOM 559 N N . TYR A 1 73 ? 11.393 3.486 -1.255 1.00 96.00 73 TYR A N 1
ATOM 560 C CA . TYR A 1 73 ? 10.250 4.151 -1.861 1.00 96.00 73 TYR A CA 1
ATOM 561 C C . TYR A 1 73 ? 9.089 3.176 -2.096 1.00 96.00 73 TYR A C 1
ATOM 563 O O . TYR A 1 73 ? 7.976 3.403 -1.628 1.00 96.00 73 TYR A O 1
ATOM 571 N N . GLN A 1 74 ? 9.356 2.037 -2.733 1.00 97.12 74 GLN A N 1
ATOM 572 C CA . GLN A 1 74 ? 8.339 1.030 -3.040 1.00 97.12 74 GLN A CA 1
ATOM 573 C C . GLN A 1 74 ? 7.829 0.288 -1.797 1.00 97.12 74 GLN A C 1
ATOM 575 O O . GLN A 1 74 ? 6.652 -0.072 -1.718 1.00 97.12 74 GLN A O 1
ATOM 580 N N . TRP A 1 75 ? 8.679 0.112 -0.784 1.00 97.12 75 TRP A N 1
ATOM 581 C CA . TRP A 1 75 ? 8.265 -0.391 0.522 1.00 97.12 75 TRP A CA 1
ATOM 582 C C . TRP A 1 75 ? 7.203 0.512 1.159 1.00 97.12 75 TRP A C 1
ATOM 584 O O . TRP A 1 75 ? 6.193 0.010 1.652 1.00 97.12 75 TRP A O 1
ATOM 594 N N . ALA A 1 76 ? 7.371 1.837 1.100 1.00 96.88 76 ALA A N 1
ATOM 595 C CA . ALA A 1 76 ? 6.388 2.766 1.655 1.00 96.88 76 ALA A CA 1
ATOM 596 C C . ALA A 1 76 ? 4.996 2.599 1.009 1.00 96.88 76 ALA A C 1
ATOM 598 O O . ALA A 1 76 ? 3.980 2.693 1.702 1.00 96.88 76 ALA A O 1
ATOM 599 N N . PHE A 1 77 ? 4.944 2.276 -0.287 1.00 97.75 77 PHE A N 1
ATOM 600 C CA . PHE A 1 77 ? 3.702 2.000 -1.011 1.00 97.75 77 PHE A CA 1
ATOM 601 C C . PHE A 1 77 ? 3.081 0.663 -0.586 1.00 97.75 77 PHE A C 1
ATOM 603 O O . PHE A 1 77 ? 1.877 0.597 -0.327 1.00 97.75 77 PHE A O 1
ATOM 610 N N . ALA A 1 78 ? 3.900 -0.381 -0.419 1.00 98.00 78 ALA A N 1
ATOM 611 C CA . ALA A 1 78 ? 3.446 -1.675 0.092 1.00 98.00 78 ALA A CA 1
ATOM 612 C C . ALA A 1 78 ? 2.800 -1.541 1.482 1.00 98.00 78 ALA A C 1
ATOM 614 O O . ALA A 1 78 ? 1.718 -2.079 1.732 1.00 98.00 78 ALA A O 1
ATOM 615 N N . ILE A 1 79 ? 3.421 -0.768 2.380 1.00 96.81 79 ILE A N 1
ATOM 616 C CA . ILE A 1 79 ? 2.875 -0.510 3.720 1.00 96.81 79 ILE A CA 1
ATOM 617 C C . ILE A 1 79 ? 1.612 0.352 3.663 1.00 96.81 79 ILE A C 1
ATOM 619 O O . ILE A 1 79 ? 0.706 0.150 4.470 1.00 96.81 79 ILE A O 1
ATOM 623 N N . ALA A 1 80 ? 1.498 1.279 2.709 1.00 96.44 80 ALA A N 1
ATOM 624 C CA . ALA A 1 80 ? 0.264 2.035 2.515 1.00 96.44 80 ALA A CA 1
ATOM 625 C C . ALA A 1 80 ? -0.913 1.115 2.136 1.00 96.44 80 ALA A C 1
ATOM 627 O O . ALA A 1 80 ? -1.993 1.249 2.716 1.00 96.44 80 ALA A O 1
ATOM 628 N N . ALA A 1 81 ? -0.702 0.134 1.250 1.00 97.06 81 ALA A N 1
ATOM 629 C CA . ALA A 1 81 ? -1.724 -0.857 0.893 1.00 97.06 81 ALA A CA 1
ATOM 630 C C . ALA A 1 81 ? -2.168 -1.698 2.109 1.00 97.06 81 ALA A C 1
ATOM 632 O O . ALA A 1 81 ? -3.368 -1.891 2.337 1.00 97.06 81 ALA A O 1
ATOM 633 N N . ALA A 1 82 ? -1.216 -2.142 2.940 1.00 96.06 82 ALA A N 1
ATOM 634 C CA . ALA A 1 82 ? -1.512 -2.840 4.194 1.00 96.06 82 ALA A CA 1
ATOM 635 C C . ALA A 1 82 ? -2.279 -1.950 5.189 1.00 96.06 82 ALA A C 1
ATOM 637 O O . ALA A 1 82 ? -3.291 -2.374 5.752 1.00 96.06 82 ALA A O 1
ATOM 638 N N . GLY A 1 83 ? -1.876 -0.683 5.326 1.00 94.94 83 GLY A N 1
ATOM 639 C CA . GLY A 1 83 ? -2.515 0.299 6.202 1.00 94.94 83 GLY A CA 1
ATOM 640 C C . GLY A 1 83 ? -3.998 0.522 5.890 1.00 94.94 83 GLY A C 1
ATOM 641 O O . GLY A 1 83 ? -4.806 0.612 6.819 1.00 94.94 83 GLY A O 1
ATOM 642 N N . ILE A 1 84 ? -4.384 0.525 4.608 1.00 96.00 84 ILE A N 1
ATOM 643 C CA . ILE A 1 84 ? -5.794 0.612 4.175 1.00 96.00 84 ILE A CA 1
ATOM 644 C C . ILE A 1 84 ? -6.592 -0.602 4.666 1.00 96.00 84 ILE A C 1
ATOM 646 O O . ILE A 1 84 ? -7.695 -0.455 5.210 1.00 96.00 84 ILE A O 1
ATOM 650 N N . THR A 1 85 ? -6.028 -1.805 4.524 1.00 93.88 85 THR A N 1
ATOM 651 C CA . THR A 1 85 ? -6.702 -3.015 5.009 1.00 93.88 85 THR A CA 1
ATOM 652 C C . THR A 1 85 ? -6.842 -2.978 6.533 1.00 93.88 85 THR A C 1
ATOM 654 O O . THR A 1 85 ? -7.928 -3.252 7.045 1.00 93.88 85 THR A O 1
ATOM 657 N N . SER A 1 86 ? -5.792 -2.563 7.253 1.00 92.81 86 SER A N 1
ATOM 658 C CA . SER A 1 86 ? -5.754 -2.488 8.723 1.00 92.81 86 SER A CA 1
ATOM 659 C C . SER A 1 86 ? -6.973 -1.779 9.320 1.00 92.81 86 SER A C 1
ATOM 661 O O . SER A 1 86 ? -7.613 -2.291 10.242 1.00 92.81 86 SER A O 1
ATOM 663 N N . GLY A 1 87 ? -7.361 -0.636 8.745 1.00 91.50 87 GLY A N 1
ATOM 664 C CA . GLY A 1 87 ? -8.505 0.146 9.208 1.00 91.50 87 GLY A CA 1
ATOM 665 C C . GLY A 1 87 ? -9.849 -0.538 8.943 1.00 91.50 87 GLY A C 1
ATOM 666 O O . GLY A 1 87 ? -10.774 -0.418 9.748 1.00 91.50 87 GLY A O 1
ATOM 667 N N . SER A 1 88 ? -9.955 -1.300 7.853 1.00 92.81 88 SER A N 1
ATOM 668 C CA . SER A 1 88 ? -11.199 -1.953 7.411 1.00 92.81 88 SER A CA 1
ATOM 669 C C . SER A 1 88 ? -11.605 -3.124 8.319 1.00 92.81 88 SER A C 1
ATOM 671 O O . SER A 1 88 ? -12.793 -3.362 8.589 1.00 92.81 88 SER A O 1
ATOM 673 N N . ILE A 1 89 ? -10.612 -3.831 8.859 1.00 94.25 89 ILE A N 1
ATOM 674 C CA . ILE A 1 89 ? -10.795 -5.013 9.718 1.00 94.25 89 ILE A CA 1
ATOM 675 C C . ILE A 1 89 ? -10.490 -4.748 11.200 1.00 94.25 89 ILE A C 1
ATOM 677 O O . ILE A 1 89 ? -10.566 -5.642 12.042 1.00 94.25 89 ILE A O 1
ATOM 681 N N . ALA A 1 90 ? -10.250 -3.485 11.558 1.00 93.12 90 ALA A N 1
ATOM 682 C CA . ALA A 1 90 ? -9.969 -3.076 12.926 1.00 93.12 90 ALA A CA 1
ATOM 683 C C . ALA A 1 90 ? -11.044 -3.529 13.942 1.00 93.12 90 ALA A C 1
ATOM 685 O O . ALA A 1 90 ? -12.229 -3.703 13.626 1.00 93.12 90 ALA A O 1
ATOM 686 N N . GLU A 1 91 ? -10.610 -3.656 15.201 1.00 94.12 91 GLU A N 1
ATOM 687 C CA . GLU A 1 91 ? -11.391 -4.005 16.403 1.00 94.12 91 GLU A CA 1
ATOM 688 C C . GLU A 1 91 ? -11.869 -5.456 16.543 1.00 94.12 91 GLU A C 1
ATOM 690 O O . GLU A 1 91 ? -12.347 -5.808 17.622 1.00 94.12 91 GLU A O 1
ATOM 695 N N . ARG A 1 92 ? -11.798 -6.276 15.490 1.00 93.75 92 ARG A N 1
ATOM 696 C CA . ARG A 1 92 ? -12.371 -7.637 15.504 1.00 93.75 92 ARG A CA 1
ATOM 697 C C . ARG A 1 92 ? -11.454 -8.733 14.973 1.00 93.75 92 ARG A C 1
ATOM 699 O O . ARG A 1 92 ? -11.670 -9.889 15.313 1.00 93.75 92 ARG A O 1
ATOM 706 N N . THR A 1 93 ? -10.393 -8.369 14.261 1.00 93.81 93 THR A N 1
ATOM 707 C CA . THR A 1 93 ? -9.399 -9.335 13.792 1.00 93.81 93 THR A CA 1
ATOM 708 C C . THR A 1 93 ? -8.401 -9.691 14.880 1.00 93.81 93 THR A C 1
ATOM 710 O O . THR A 1 93 ? -7.880 -8.834 15.600 1.00 93.81 93 THR A O 1
ATOM 713 N N . LYS A 1 94 ? -8.102 -10.989 14.997 1.00 92.56 94 LYS A N 1
ATOM 714 C CA . LYS A 1 94 ? -7.039 -11.468 15.881 1.00 92.56 94 LYS A CA 1
ATOM 715 C C . LYS A 1 94 ? -5.695 -10.937 15.399 1.00 92.56 94 LYS A C 1
ATOM 717 O O . LYS A 1 94 ? -5.314 -11.134 14.252 1.00 92.56 94 LYS A O 1
ATOM 722 N N . PHE A 1 95 ? -4.938 -10.354 16.317 1.00 90.12 95 PHE A N 1
ATOM 723 C CA . PHE A 1 95 ? -3.663 -9.704 16.027 1.00 90.12 95 PHE A CA 1
ATOM 724 C C . PHE A 1 95 ? -2.659 -10.584 15.259 1.00 90.12 95 PHE A C 1
ATOM 726 O O . PHE A 1 95 ? -2.091 -10.144 14.268 1.00 90.12 95 PHE A O 1
ATOM 733 N N . VAL A 1 96 ? -2.479 -11.846 15.663 1.00 92.88 96 VAL A N 1
ATOM 734 C CA . VAL A 1 96 ? -1.556 -12.769 14.972 1.00 92.88 96 VAL A CA 1
ATOM 735 C C . VAL A 1 96 ? -2.032 -13.086 13.551 1.00 92.88 96 VAL A C 1
ATOM 737 O O . VAL A 1 96 ? -1.224 -13.101 12.628 1.00 92.88 96 VAL A O 1
ATOM 740 N N . ALA A 1 97 ? -3.340 -13.292 13.360 1.00 93.69 97 ALA A N 1
ATOM 741 C CA . ALA A 1 97 ? -3.911 -13.533 12.035 1.00 93.69 97 ALA A CA 1
ATOM 742 C C . ALA A 1 97 ? -3.708 -12.318 11.122 1.00 93.69 97 ALA A C 1
ATOM 744 O O . ALA A 1 97 ? -3.323 -12.472 9.965 1.00 93.69 97 ALA A O 1
ATOM 745 N N . TYR A 1 98 ? -3.882 -11.116 11.676 1.00 94.00 98 TYR A N 1
ATOM 746 C CA . TYR A 1 98 ? -3.609 -9.876 10.970 1.00 94.00 98 TYR A CA 1
ATOM 747 C C . TYR A 1 98 ? -2.141 -9.758 10.533 1.00 94.00 98 TYR A C 1
ATOM 749 O O . TYR A 1 98 ? -1.880 -9.420 9.384 1.00 94.00 98 TYR A O 1
ATOM 757 N N . LEU A 1 99 ? -1.178 -10.057 11.413 1.00 94.00 99 LEU A N 1
ATOM 758 C CA . LEU A 1 99 ? 0.244 -9.964 11.064 1.00 94.00 99 LEU A CA 1
ATOM 759 C C . LEU A 1 99 ? 0.625 -10.928 9.940 1.00 94.00 99 LEU A C 1
ATOM 761 O O . LEU A 1 99 ? 1.309 -10.524 9.008 1.00 94.00 99 LEU A O 1
ATOM 765 N N . ILE A 1 100 ? 0.138 -12.171 9.989 1.00 95.12 100 ILE A N 1
ATOM 766 C CA . ILE A 1 100 ? 0.349 -13.149 8.910 1.00 95.12 100 ILE A CA 1
ATOM 767 C C . ILE A 1 100 ? -0.242 -12.622 7.600 1.00 95.12 100 ILE A C 1
ATOM 769 O O . ILE A 1 100 ? 0.419 -12.655 6.563 1.00 95.12 100 ILE A O 1
ATOM 773 N N . TYR A 1 101 ? -1.472 -12.110 7.657 1.00 94.75 101 TYR A N 1
ATOM 774 C CA . TYR A 1 101 ? -2.144 -11.515 6.510 1.00 94.75 101 TYR A CA 1
ATOM 775 C C . TYR A 1 101 ? -1.344 -10.343 5.922 1.00 94.75 101 TYR A C 1
ATOM 777 O O . TYR A 1 101 ? -1.108 -10.312 4.718 1.00 94.75 101 TYR A O 1
ATOM 785 N N . SER A 1 102 ? -0.892 -9.409 6.758 1.00 95.69 102 SER A N 1
ATOM 786 C CA . SER A 1 102 ? -0.140 -8.228 6.330 1.00 95.69 102 SER A CA 1
ATOM 787 C C . SER A 1 102 ? 1.200 -8.614 5.706 1.00 95.69 102 SER A C 1
ATOM 789 O O . SER A 1 102 ? 1.515 -8.174 4.603 1.00 95.69 102 SER A O 1
ATOM 791 N N . SER A 1 103 ? 1.938 -9.534 6.335 1.00 97.12 103 SER A N 1
ATOM 792 C CA . SER A 1 103 ? 3.178 -10.092 5.789 1.00 97.12 103 SER A CA 1
ATOM 793 C C . SER A 1 103 ? 2.975 -10.781 4.438 1.00 97.12 103 SER A C 1
ATOM 795 O O . SER A 1 103 ? 3.819 -10.658 3.553 1.00 97.12 103 SER A O 1
ATOM 797 N N . PHE A 1 104 ? 1.859 -11.487 4.249 1.00 97.69 104 PHE A N 1
ATOM 798 C CA . PHE A 1 104 ? 1.523 -12.106 2.967 1.00 97.69 104 PHE A CA 1
ATOM 799 C C . PHE A 1 104 ? 1.105 -11.073 1.912 1.00 97.69 104 PHE A C 1
ATOM 801 O O . PHE A 1 104 ? 1.499 -11.172 0.748 1.00 97.69 104 PHE A O 1
ATOM 808 N N . LEU A 1 105 ? 0.348 -10.050 2.313 1.00 98.00 105 LEU A N 1
ATOM 809 C CA . LEU A 1 105 ? -0.046 -8.954 1.436 1.00 98.00 105 LEU A CA 1
ATOM 810 C C . LEU A 1 105 ? 1.188 -8.213 0.919 1.00 98.00 105 LEU A C 1
ATOM 812 O O . LEU A 1 105 ? 1.338 -8.083 -0.292 1.00 98.00 105 LEU A O 1
ATOM 816 N N . THR A 1 106 ? 2.091 -7.779 1.801 1.00 98.06 106 THR A N 1
ATOM 817 C CA . THR A 1 106 ? 3.291 -7.027 1.406 1.00 98.06 106 THR A CA 1
ATOM 818 C C . THR A 1 106 ? 4.354 -7.919 0.772 1.00 98.06 106 THR A C 1
ATOM 820 O O . THR A 1 106 ? 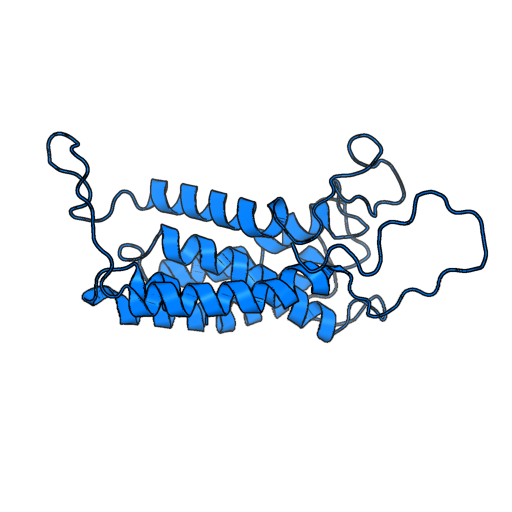5.059 -7.475 -0.125 1.00 98.06 106 THR A O 1
ATOM 823 N N . GLY A 1 107 ? 4.480 -9.176 1.197 1.00 98.06 107 GLY A N 1
ATOM 824 C CA . GLY A 1 107 ? 5.489 -10.105 0.691 1.00 98.06 107 GLY A CA 1
ATOM 825 C C . GLY A 1 107 ? 5.128 -10.788 -0.626 1.00 98.06 107 GLY A C 1
ATOM 826 O O . GLY A 1 107 ? 6.033 -11.278 -1.292 1.00 98.06 107 GLY A O 1
ATOM 827 N N . PHE A 1 108 ? 3.846 -10.842 -1.009 1.00 98.31 108 PHE A N 1
ATOM 828 C CA . PHE A 1 108 ? 3.404 -11.604 -2.182 1.00 98.31 108 PHE A CA 1
ATOM 829 C C . PHE A 1 108 ? 2.291 -10.931 -2.997 1.00 98.31 108 PHE A C 1
ATOM 831 O O . PHE A 1 108 ? 2.499 -10.628 -4.167 1.00 98.31 108 PHE A O 1
ATOM 838 N N . VAL A 1 109 ? 1.119 -10.654 -2.417 1.00 98.31 109 VAL A N 1
ATOM 839 C CA . VAL A 1 109 ? -0.048 -10.206 -3.211 1.00 98.31 109 VAL A CA 1
ATOM 840 C C . VAL A 1 109 ? 0.156 -8.815 -3.823 1.00 98.31 109 VAL A C 1
ATOM 842 O O . VAL A 1 109 ? 0.021 -8.647 -5.032 1.00 98.31 109 VAL A O 1
ATOM 845 N N . TYR A 1 110 ? 0.502 -7.821 -3.003 1.00 98.56 110 TYR A N 1
ATOM 846 C CA . TYR A 1 110 ? 0.812 -6.466 -3.459 1.00 98.56 110 TYR A CA 1
ATOM 847 C C . TYR A 1 110 ? 1.951 -6.426 -4.494 1.00 98.56 110 TYR A C 1
ATOM 849 O O . TYR A 1 110 ? 1.748 -5.838 -5.557 1.00 98.56 110 TYR A O 1
ATOM 857 N N . PRO A 1 111 ? 3.129 -7.040 -4.254 1.00 98.44 111 PRO A N 1
ATOM 858 C CA . PRO A 1 111 ? 4.236 -6.950 -5.199 1.00 98.44 111 PRO A CA 1
ATOM 859 C C . PRO A 1 111 ? 3.949 -7.634 -6.539 1.00 98.44 111 PRO A C 1
ATOM 861 O O . PRO A 1 111 ? 4.431 -7.155 -7.559 1.00 98.44 111 PRO A O 1
ATOM 864 N N . VAL A 1 112 ? 3.122 -8.684 -6.572 1.00 98.50 112 VAL A N 1
ATOM 865 C CA . VAL A 1 112 ? 2.636 -9.272 -7.832 1.00 98.50 112 VAL A CA 1
ATOM 866 C C . VAL A 1 112 ? 1.813 -8.254 -8.627 1.00 98.50 112 VAL A C 1
ATOM 868 O O . VAL A 1 112 ? 2.035 -8.087 -9.820 1.00 98.50 112 VAL A O 1
ATOM 871 N N . VAL A 1 113 ? 0.905 -7.515 -7.982 1.00 98.38 113 VAL A N 1
ATOM 872 C CA . VAL A 1 113 ? 0.137 -6.465 -8.674 1.00 98.38 113 VAL A CA 1
ATOM 873 C C . VAL A 1 113 ? 1.039 -5.302 -9.093 1.00 98.38 113 VAL A C 1
ATOM 875 O O . VAL A 1 113 ? 0.918 -4.814 -10.212 1.00 98.38 113 VAL A O 1
ATOM 878 N N . SER A 1 114 ? 1.987 -4.895 -8.245 1.00 98.12 114 SER A N 1
ATOM 879 C CA . SER A 1 114 ? 3.011 -3.903 -8.600 1.00 98.12 114 SER A CA 1
ATOM 880 C C . SER A 1 114 ? 3.791 -4.328 -9.847 1.00 98.12 114 SER A C 1
ATOM 882 O O . SER A 1 114 ? 3.954 -3.535 -10.773 1.00 98.12 114 SER A O 1
ATOM 884 N N . HIS A 1 115 ? 4.162 -5.609 -9.943 1.00 97.75 115 HIS A N 1
ATOM 885 C CA . HIS A 1 115 ? 4.828 -6.160 -11.117 1.00 97.75 115 HIS A CA 1
ATOM 886 C C . HIS A 1 115 ? 4.012 -5.948 -12.394 1.00 97.75 115 HIS A C 1
ATOM 888 O O . HIS A 1 115 ? 4.552 -5.491 -13.397 1.00 97.75 115 HIS A O 1
ATOM 894 N N . TRP A 1 116 ? 2.705 -6.227 -12.356 1.00 97.69 116 TRP A N 1
ATOM 895 C CA . TRP A 1 116 ? 1.838 -6.137 -13.533 1.00 97.69 116 TRP A CA 1
ATOM 896 C C . TRP A 1 116 ? 1.827 -4.749 -14.168 1.00 97.69 116 TRP A C 1
ATOM 898 O O . TRP A 1 116 ? 1.780 -4.661 -15.392 1.00 97.69 116 TRP A O 1
ATOM 908 N N . PHE A 1 117 ? 1.853 -3.694 -13.351 1.00 97.25 117 PHE A N 1
ATOM 909 C CA . PHE A 1 117 ? 1.681 -2.311 -13.802 1.00 97.25 117 PHE A CA 1
ATOM 910 C C . PHE A 1 117 ? 2.993 -1.528 -13.892 1.00 97.25 117 PHE A C 1
ATOM 912 O O . PHE A 1 117 ? 3.104 -0.643 -14.737 1.00 97.25 117 PHE A O 1
ATOM 919 N N . TRP A 1 118 ? 3.972 -1.811 -13.030 1.00 95.88 118 TRP A N 1
ATOM 920 C CA . TRP A 1 118 ? 5.165 -0.971 -12.866 1.00 95.88 118 TRP A CA 1
ATOM 921 C C . TRP A 1 118 ? 6.475 -1.644 -13.245 1.00 95.88 118 TRP A C 1
ATOM 923 O O . TRP A 1 118 ? 7.475 -0.948 -13.413 1.00 95.88 118 TRP A O 1
ATOM 933 N N . SER A 1 119 ? 6.497 -2.966 -13.421 1.00 94.06 119 SER A N 1
ATOM 934 C CA . SER A 1 119 ? 7.679 -3.633 -13.965 1.00 94.06 119 SER A CA 1
ATOM 935 C C . SER A 1 119 ? 7.732 -3.482 -15.490 1.00 94.06 119 SER A C 1
ATOM 937 O O . SER A 1 119 ? 6.679 -3.544 -16.129 1.00 94.06 119 SER A O 1
ATOM 939 N N . PRO A 1 120 ? 8.915 -3.333 -16.115 1.00 92.06 120 PRO A N 1
ATOM 940 C CA . PRO A 1 120 ? 9.054 -3.369 -17.574 1.00 92.06 120 PRO A CA 1
ATOM 941 C C . PRO A 1 120 ? 8.485 -4.642 -18.214 1.00 92.06 120 PRO A C 1
ATOM 943 O O . PRO A 1 120 ? 7.927 -4.579 -19.307 1.00 92.06 120 PRO A O 1
ATOM 946 N N . ASP A 1 121 ? 8.562 -5.774 -17.511 1.00 91.94 121 ASP A N 1
ATOM 947 C CA . ASP A 1 121 ? 8.098 -7.071 -18.015 1.00 91.94 121 ASP A CA 1
ATOM 948 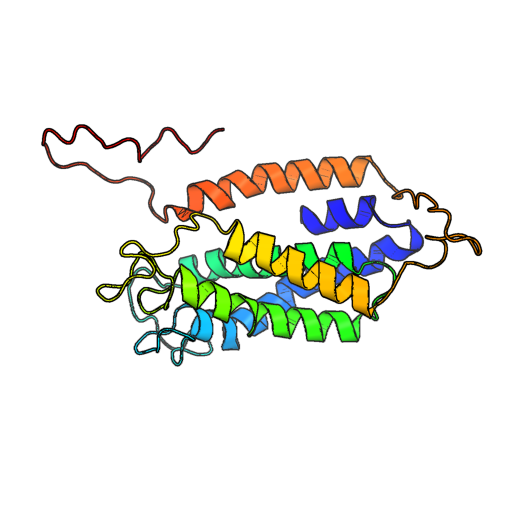C C . ASP A 1 121 ? 6.587 -7.290 -17.803 1.00 91.94 121 ASP A C 1
ATOM 950 O O . ASP A 1 121 ? 5.978 -8.132 -18.472 1.00 91.94 121 ASP A O 1
ATOM 954 N N . GLY A 1 122 ? 5.967 -6.517 -16.901 1.00 95.94 122 GLY A N 1
ATOM 955 C CA . GLY A 1 122 ? 4.597 -6.698 -16.421 1.00 95.94 122 GLY A CA 1
ATOM 956 C C . GLY A 1 122 ? 3.548 -6.706 -17.531 1.00 95.94 122 GLY A C 1
ATOM 957 O O . GLY A 1 122 ? 3.551 -5.850 -18.410 1.00 95.94 122 GLY A O 1
ATOM 958 N N . TRP A 1 123 ? 2.604 -7.648 -17.493 1.00 96.19 123 TRP A N 1
ATOM 959 C CA . TRP A 1 123 ? 1.642 -7.874 -18.583 1.00 96.19 123 TRP A CA 1
ATOM 960 C C . TRP A 1 123 ? 0.743 -6.663 -18.892 1.00 96.19 123 TRP A C 1
ATOM 962 O O . TRP A 1 123 ? 0.327 -6.491 -20.037 1.00 96.19 123 TRP A O 1
ATOM 972 N N . ALA A 1 124 ? 0.449 -5.823 -17.895 1.00 96.88 124 ALA A N 1
ATOM 973 C CA . ALA A 1 124 ? -0.343 -4.604 -18.051 1.00 96.88 124 ALA A CA 1
ATOM 974 C C . ALA A 1 124 ? 0.531 -3.347 -18.168 1.00 96.88 124 ALA A C 1
ATOM 976 O O . ALA A 1 124 ? -0.000 -2.253 -18.333 1.00 96.88 124 ALA A O 1
ATOM 977 N N . SER A 1 125 ? 1.852 -3.480 -18.076 1.00 95.81 125 SER A N 1
ATOM 978 C CA . SER A 1 125 ? 2.763 -2.356 -17.922 1.00 95.81 125 SER A CA 1
ATOM 979 C C . SER A 1 125 ? 2.786 -1.472 -19.170 1.00 95.81 125 SER A C 1
ATOM 981 O O . SER A 1 125 ? 2.927 -1.984 -20.287 1.00 95.81 125 SER A O 1
ATOM 983 N N . PRO A 1 126 ? 2.715 -0.137 -19.021 1.00 94.00 126 PRO A N 1
ATOM 984 C CA . PRO A 1 126 ? 2.948 0.780 -20.131 1.00 94.00 126 PRO A CA 1
ATOM 985 C C . PRO A 1 126 ? 4.424 0.784 -20.565 1.00 94.00 126 PRO A C 1
ATOM 987 O O . PRO A 1 126 ? 4.739 1.224 -21.671 1.00 94.00 126 PRO A O 1
ATOM 990 N N . PHE A 1 127 ? 5.328 0.256 -19.730 1.00 91.56 127 PHE A N 1
ATOM 991 C CA . PHE A 1 127 ? 6.765 0.178 -19.996 1.00 91.56 127 PHE A CA 1
ATOM 992 C C . PHE A 1 127 ? 7.178 -1.052 -20.809 1.00 91.56 127 PHE A C 1
ATOM 994 O O . PHE A 1 127 ? 8.324 -1.103 -21.255 1.00 91.56 127 PHE A O 1
ATOM 1001 N N . ARG A 1 128 ? 6.268 -2.011 -21.052 1.00 91.81 128 ARG A N 1
ATOM 1002 C CA . ARG A 1 128 ? 6.544 -3.152 -21.941 1.00 91.81 128 ARG A CA 1
ATOM 1003 C C . ARG A 1 128 ? 7.027 -2.664 -23.298 1.00 91.81 128 ARG A C 1
ATOM 1005 O O . ARG A 1 128 ? 6.473 -1.711 -23.846 1.00 91.81 128 ARG A O 1
ATOM 1012 N N . SER A 1 129 ? 8.035 -3.322 -23.860 1.00 88.94 129 SER A N 1
ATOM 1013 C CA . SER A 1 129 ? 8.523 -3.039 -25.214 1.00 88.94 129 SER A CA 1
ATOM 1014 C C . SER A 1 129 ? 7.514 -3.470 -26.284 1.00 88.94 129 SER A C 1
ATOM 1016 O O . SER A 1 129 ? 7.297 -2.732 -27.244 1.00 88.94 129 SER A O 1
ATOM 1018 N N . GLU A 1 130 ? 6.859 -4.616 -26.078 1.00 88.62 130 GLU A N 1
ATOM 1019 C CA . GLU A 1 130 ? 5.997 -5.299 -27.053 1.00 88.62 130 GLU A CA 1
ATOM 1020 C C . GLU A 1 130 ? 4.687 -5.808 -26.414 1.00 88.62 130 GLU A C 1
ATOM 1022 O O . GLU A 1 130 ? 4.597 -5.979 -25.195 1.00 88.62 130 GLU A O 1
ATOM 1027 N N . ASP A 1 131 ? 3.654 -6.040 -27.231 1.00 90.12 131 ASP A N 1
ATOM 1028 C CA . ASP A 1 131 ? 2.315 -6.531 -26.840 1.00 90.12 131 ASP A CA 1
ATOM 1029 C C . ASP A 1 131 ? 1.699 -5.827 -25.622 1.00 90.12 131 ASP A C 1
ATOM 1031 O O . ASP A 1 131 ? 1.200 -6.457 -24.685 1.00 90.12 131 ASP A O 1
ATOM 1035 N N . ARG A 1 132 ? 1.752 -4.494 -25.605 1.00 95.12 132 ARG A N 1
ATOM 1036 C CA . ARG A 1 132 ? 1.126 -3.712 -24.537 1.00 95.12 132 ARG A CA 1
ATOM 1037 C C . ARG A 1 132 ? -0.380 -3.976 -24.493 1.00 95.12 132 ARG A C 1
ATOM 1039 O O . ARG A 1 132 ? -1.053 -3.953 -25.527 1.00 95.12 132 ARG A O 1
ATOM 1046 N N . LEU A 1 133 ? -0.927 -4.136 -23.287 1.00 94.88 133 LEU A N 1
ATOM 1047 C CA . LEU A 1 133 ? -2.370 -4.247 -23.071 1.00 94.88 133 LEU A CA 1
ATOM 1048 C C . LEU A 1 133 ? -3.099 -3.053 -23.715 1.00 94.88 133 LEU A C 1
ATOM 1050 O O . LEU A 1 133 ? -2.755 -1.903 -23.454 1.00 94.88 133 LEU A O 1
ATOM 1054 N N . PHE A 1 134 ? -4.085 -3.314 -24.576 1.00 94.06 134 PHE A N 1
ATOM 1055 C CA . PHE A 1 134 ? -4.802 -2.284 -25.350 1.00 94.06 134 PHE A CA 1
ATOM 1056 C C . PHE A 1 134 ? -3.904 -1.375 -26.221 1.00 94.06 134 PHE A C 1
ATOM 1058 O O . PHE A 1 134 ? -4.297 -0.268 -26.574 1.00 94.06 134 PHE A O 1
ATOM 1065 N N . GLY A 1 135 ? -2.691 -1.815 -26.568 1.00 93.62 135 GLY A N 1
ATOM 1066 C CA . GLY A 1 135 ? -1.725 -1.056 -27.371 1.00 93.62 135 GLY A CA 1
ATOM 1067 C C . GLY A 1 135 ? -0.918 -0.006 -26.596 1.00 93.62 135 GLY A C 1
ATOM 1068 O O . GLY A 1 135 ? 0.126 0.426 -27.081 1.00 93.62 135 GLY A O 1
ATOM 1069 N N . THR A 1 136 ? -1.333 0.365 -25.380 1.00 91.75 136 THR A N 1
ATOM 1070 C CA . THR A 1 136 ? -0.670 1.406 -24.566 1.00 91.75 136 THR A CA 1
ATOM 1071 C C . THR A 1 136 ? -0.172 0.931 -23.204 1.00 91.75 136 THR A C 1
ATOM 1073 O O . THR A 1 136 ? 0.691 1.578 -22.619 1.00 91.75 136 THR A O 1
ATOM 1076 N N . GLY A 1 137 ? -0.704 -0.176 -22.690 1.00 95.00 137 GLY A N 1
ATOM 1077 C CA . GLY A 1 137 ? -0.578 -0.569 -21.290 1.00 95.00 137 GLY A CA 1
ATOM 1078 C C . GLY A 1 137 ? -1.544 0.218 -20.401 1.00 95.00 137 GLY A C 1
ATOM 1079 O O . GLY A 1 137 ? -2.226 1.146 -20.849 1.00 95.00 137 GLY A O 1
ATOM 1080 N N . ALA A 1 138 ? -1.616 -0.167 -19.133 1.00 94.62 138 ALA A N 1
ATOM 1081 C CA . ALA A 1 138 ? -2.441 0.457 -18.113 1.00 94.62 138 ALA A CA 1
ATOM 1082 C C . ALA A 1 138 ? -1.614 1.462 -17.302 1.00 94.62 138 ALA A C 1
ATOM 1084 O O . ALA A 1 138 ? -0.650 1.103 -16.630 1.00 94.62 138 ALA A O 1
ATOM 1085 N N . ILE A 1 139 ? -2.001 2.736 -17.357 1.00 93.38 139 ILE A N 1
ATOM 1086 C CA . ILE A 1 139 ? -1.281 3.814 -16.678 1.00 93.38 139 ILE A CA 1
ATOM 1087 C C . ILE A 1 139 ? -1.835 3.977 -15.263 1.00 93.38 139 ILE A C 1
ATOM 1089 O O . ILE A 1 139 ? -2.948 4.465 -15.076 1.00 93.38 139 ILE A O 1
ATOM 1093 N N . ASP A 1 140 ? -1.022 3.629 -14.271 1.00 94.56 140 ASP A N 1
ATOM 1094 C CA . ASP A 1 140 ? -1.256 3.962 -12.869 1.00 94.56 140 ASP A CA 1
ATOM 1095 C C . ASP A 1 140 ? -0.038 4.713 -12.333 1.00 94.56 140 ASP A C 1
ATOM 1097 O O . ASP A 1 140 ? 0.994 4.114 -12.055 1.00 94.56 140 ASP A O 1
ATOM 1101 N N . PHE A 1 141 ? -0.131 6.040 -12.261 1.00 93.06 141 PHE A N 1
ATOM 1102 C CA . PHE A 1 141 ? 1.034 6.895 -12.023 1.00 93.06 141 PHE A CA 1
ATOM 1103 C C . PHE A 1 141 ? 1.625 6.742 -10.617 1.00 93.06 141 PHE A C 1
ATOM 1105 O O . PHE A 1 141 ? 2.838 6.665 -10.474 1.00 93.06 141 PHE A O 1
ATOM 1112 N N . ALA A 1 142 ? 0.767 6.714 -9.596 1.00 94.44 142 ALA A N 1
ATOM 1113 C CA . ALA A 1 142 ? 1.179 6.682 -8.194 1.00 94.44 142 ALA A CA 1
ATOM 1114 C C . ALA A 1 142 ? 0.409 5.638 -7.371 1.00 94.44 142 ALA A C 1
ATOM 1116 O O . ALA A 1 142 ? 0.509 5.625 -6.156 1.00 94.44 142 ALA A O 1
ATOM 1117 N N . GLY A 1 143 ? -0.373 4.747 -7.984 1.00 95.88 143 GLY A N 1
ATOM 1118 C CA . GLY A 1 143 ? -0.950 3.600 -7.276 1.00 95.88 143 GLY A CA 1
ATOM 1119 C C . GLY A 1 143 ? -2.414 3.760 -6.892 1.00 95.88 143 GLY A C 1
ATOM 1120 O O . GLY A 1 143 ? -2.835 3.230 -5.864 1.00 95.88 143 GLY A O 1
ATOM 1121 N N . SER A 1 144 ? -3.222 4.447 -7.702 1.00 95.81 144 SER A N 1
ATOM 1122 C CA . SER A 1 144 ? -4.682 4.435 -7.525 1.00 95.81 144 SER A CA 1
ATOM 1123 C C . SER A 1 144 ? -5.239 3.009 -7.623 1.00 95.81 144 SER A C 1
ATOM 1125 O O . SER A 1 144 ? -6.061 2.598 -6.804 1.00 95.81 144 SER A O 1
ATOM 1127 N N . GLY A 1 145 ? -4.730 2.215 -8.562 1.00 96.12 145 GLY A N 1
ATOM 1128 C CA . GLY A 1 145 ? -4.981 0.783 -8.657 1.00 96.12 145 GLY A CA 1
ATOM 1129 C C . GLY A 1 145 ? -4.058 -0.011 -7.735 1.00 96.12 145 GLY A C 1
ATOM 1130 O O . GLY A 1 145 ? -4.515 -0.674 -6.803 1.00 96.12 145 GLY A O 1
ATOM 1131 N N . VAL A 1 146 ? -2.750 0.081 -7.971 1.00 97.75 146 VAL A N 1
ATOM 1132 C CA . VAL A 1 146 ? -1.737 -0.796 -7.362 1.00 97.75 146 VAL A CA 1
ATOM 1133 C C . VAL A 1 146 ? -1.712 -0.703 -5.833 1.00 97.75 146 VAL A C 1
ATOM 1135 O O . VAL A 1 146 ? -1.527 -1.719 -5.171 1.00 97.75 146 VAL A O 1
ATOM 1138 N N . VAL A 1 147 ? -1.946 0.478 -5.251 1.00 98.19 147 VAL A N 1
ATOM 1139 C CA . VAL A 1 147 ? -1.966 0.666 -3.789 1.00 98.19 147 VAL A CA 1
ATOM 1140 C C . VAL A 1 147 ? -3.395 0.742 -3.269 1.00 98.19 147 VAL A C 1
ATOM 1142 O O . VAL A 1 147 ? -3.794 -0.063 -2.425 1.00 98.19 147 VAL A O 1
ATOM 1145 N N . HIS A 1 148 ? -4.179 1.709 -3.750 1.00 97.75 148 HIS A N 1
ATOM 1146 C CA . HIS A 1 148 ? -5.474 2.023 -3.149 1.00 97.75 148 HIS A CA 1
ATOM 1147 C C . HIS A 1 148 ? -6.548 0.990 -3.480 1.00 97.75 148 HIS A C 1
ATOM 1149 O O . HIS A 1 148 ? -7.258 0.559 -2.572 1.00 97.75 148 HIS A O 1
ATOM 1155 N N . MET A 1 149 ? -6.656 0.551 -4.738 1.00 98.00 149 MET A N 1
ATOM 1156 C CA . MET A 1 149 ? -7.606 -0.499 -5.111 1.00 98.00 149 MET A CA 1
ATOM 1157 C C . MET A 1 149 ? -7.211 -1.844 -4.499 1.00 98.00 149 MET A C 1
ATOM 1159 O O . MET A 1 149 ? -8.072 -2.515 -3.940 1.00 98.00 149 MET A O 1
ATOM 1163 N N . VAL A 1 150 ? -5.927 -2.223 -4.528 1.00 98.19 150 VAL A N 1
ATOM 1164 C CA . VAL A 1 150 ? -5.454 -3.460 -3.876 1.00 98.19 150 VAL A CA 1
ATOM 1165 C C . VAL A 1 150 ? -5.782 -3.447 -2.385 1.00 98.19 150 VAL A C 1
ATOM 1167 O O . VAL A 1 150 ? -6.444 -4.363 -1.899 1.00 98.19 150 VAL A O 1
ATOM 1170 N N . GLY A 1 151 ? -5.395 -2.391 -1.663 1.00 97.69 151 GLY A N 1
ATOM 1171 C CA . GLY A 1 151 ? -5.702 -2.253 -0.239 1.00 97.69 151 GLY A CA 1
ATOM 1172 C C . GLY A 1 151 ? -7.207 -2.192 0.042 1.00 97.69 151 GLY A C 1
ATOM 1173 O O . GLY A 1 151 ? -7.679 -2.775 1.016 1.00 97.69 151 GLY A O 1
ATOM 1174 N N . GLY A 1 152 ? -7.980 -1.531 -0.822 1.00 97.94 152 GLY A N 1
ATOM 1175 C CA . GLY A 1 152 ? -9.433 -1.412 -0.706 1.00 97.94 152 GLY A CA 1
ATOM 1176 C C . GLY A 1 152 ? -10.166 -2.735 -0.926 1.00 97.94 152 GLY A C 1
ATOM 1177 O O . GLY A 1 152 ? -11.022 -3.095 -0.122 1.00 97.94 152 GLY A O 1
ATOM 1178 N N . ILE A 1 153 ? -9.808 -3.494 -1.965 1.00 98.19 153 ILE A N 1
ATOM 1179 C CA . ILE A 1 153 ? -10.379 -4.820 -2.250 1.00 98.19 153 ILE A CA 1
ATOM 1180 C C . ILE A 1 153 ? -9.999 -5.806 -1.148 1.00 98.19 153 ILE A C 1
ATOM 1182 O O . ILE A 1 153 ? -10.849 -6.566 -0.682 1.00 98.19 153 ILE A O 1
ATOM 1186 N N . ALA A 1 154 ? -8.747 -5.781 -0.697 1.00 97.12 154 ALA A N 1
ATOM 1187 C CA . ALA A 1 154 ? -8.299 -6.661 0.369 1.00 97.12 154 ALA A CA 1
ATOM 1188 C C . ALA A 1 154 ? -8.986 -6.312 1.706 1.00 97.12 154 ALA A C 1
ATOM 1190 O O . ALA A 1 154 ? -9.457 -7.201 2.416 1.00 97.12 154 ALA A O 1
ATOM 1191 N N . GLY A 1 155 ? -9.170 -5.019 1.996 1.00 96.62 155 GLY A N 1
ATOM 1192 C CA . GLY A 1 155 ? -9.970 -4.532 3.121 1.00 96.62 155 GLY A CA 1
ATOM 1193 C C . GLY A 1 155 ? -11.452 -4.904 3.032 1.00 96.62 155 GLY A C 1
ATOM 1194 O O . GLY A 1 155 ? -12.038 -5.288 4.044 1.00 96.62 155 GLY A O 1
ATOM 1195 N N . LEU A 1 156 ? -12.051 -4.846 1.838 1.00 97.62 156 LEU A N 1
ATOM 1196 C CA . LEU A 1 156 ? -13.433 -5.260 1.585 1.00 97.62 156 LEU A CA 1
ATOM 1197 C C . LEU A 1 156 ? -13.620 -6.751 1.870 1.00 97.62 156 LEU A C 1
ATOM 1199 O O . LEU A 1 156 ? -14.488 -7.115 2.662 1.00 97.62 156 LEU A O 1
ATOM 1203 N N . TRP A 1 157 ? -12.796 -7.609 1.266 1.00 96.94 157 TRP A N 1
ATOM 1204 C CA . TRP A 1 157 ? -12.864 -9.053 1.496 1.00 96.94 157 TRP A CA 1
ATOM 1205 C C . TRP A 1 157 ? -12.568 -9.413 2.947 1.00 96.94 157 TRP A C 1
ATOM 1207 O O . TRP A 1 157 ? -13.297 -10.210 3.533 1.00 96.94 157 TRP A O 1
ATOM 1217 N N . GLY A 1 158 ? -11.573 -8.772 3.561 1.00 95.00 158 GLY A N 1
ATOM 1218 C CA . GLY A 1 158 ? -11.303 -8.925 4.986 1.00 95.00 158 GLY A CA 1
ATOM 1219 C C . GLY A 1 158 ? -12.520 -8.561 5.838 1.00 95.00 158 GLY A C 1
ATOM 1220 O O . GLY A 1 158 ? -12.904 -9.315 6.726 1.00 95.00 158 GLY A O 1
ATOM 1221 N N . ALA A 1 159 ? -13.191 -7.444 5.547 1.00 95.38 159 ALA A N 1
ATOM 1222 C CA . ALA A 1 159 ? -14.376 -7.029 6.290 1.00 95.38 159 ALA A CA 1
ATOM 1223 C C . ALA A 1 159 ? -15.578 -7.966 6.090 1.00 95.38 159 ALA A C 1
ATOM 1225 O O . ALA A 1 159 ? -16.341 -8.151 7.038 1.00 95.38 159 ALA A O 1
ATOM 1226 N N . LEU A 1 160 ? -15.739 -8.546 4.895 1.00 96.06 160 LEU A N 1
ATOM 1227 C CA . LEU A 1 160 ? -16.773 -9.541 4.598 1.00 96.06 160 LEU A CA 1
ATOM 1228 C C . LEU A 1 160 ? -16.534 -10.850 5.359 1.00 96.06 160 LEU A C 1
ATOM 1230 O O . LEU A 1 160 ? -17.468 -11.373 5.959 1.00 96.06 160 LEU A O 1
ATOM 1234 N N . ILE A 1 161 ? -15.294 -11.348 5.370 1.00 95.25 161 ILE A N 1
ATOM 1235 C CA . ILE A 1 161 ? -14.916 -12.603 6.040 1.00 95.25 161 ILE A CA 1
ATOM 1236 C C . ILE A 1 161 ? -15.017 -12.467 7.563 1.00 95.25 161 ILE A C 1
ATOM 1238 O O . ILE A 1 161 ? -15.580 -13.331 8.228 1.00 95.25 161 ILE A O 1
ATOM 1242 N N . GLU A 1 162 ? -14.506 -11.368 8.121 1.00 94.75 162 GLU A N 1
ATOM 1243 C CA . GLU A 1 162 ? -14.547 -11.097 9.565 1.00 94.75 162 GLU A CA 1
ATOM 1244 C C . GLU A 1 162 ? -15.962 -10.761 10.061 1.00 94.75 162 GLU A C 1
ATOM 1246 O O . GLU A 1 162 ? -16.250 -10.827 11.258 1.00 94.75 162 GLU A O 1
ATOM 1251 N N . GLY A 1 163 ? -16.845 -10.358 9.147 1.00 94.06 163 GLY A N 1
ATOM 1252 C CA . GLY A 1 163 ? -18.192 -9.916 9.458 1.00 94.06 163 GLY A CA 1
ATOM 1253 C C . GLY A 1 163 ? -18.243 -8.552 10.161 1.00 94.06 163 GLY A C 1
ATOM 1254 O O . GLY A 1 163 ? -17.242 -7.832 10.284 1.00 94.06 163 GLY A O 1
ATOM 1255 N N . PRO A 1 164 ? -19.439 -8.131 10.605 1.00 94.50 164 PRO A N 1
ATOM 1256 C CA . PRO A 1 164 ? -19.629 -6.834 11.230 1.00 94.50 164 PRO A CA 1
ATOM 1257 C C . PRO A 1 164 ? -19.038 -6.757 12.637 1.00 94.50 164 PRO A C 1
ATOM 1259 O O . PRO A 1 164 ? -19.021 -7.716 13.404 1.00 94.50 164 PRO A O 1
ATOM 1262 N N . ARG A 1 165 ? -18.625 -5.549 13.029 1.00 94.75 165 ARG A N 1
ATOM 1263 C CA . ARG A 1 165 ? -18.253 -5.263 14.419 1.00 94.75 165 ARG A CA 1
ATOM 1264 C C . ARG A 1 165 ? -19.426 -5.539 15.360 1.00 94.75 165 ARG A C 1
ATOM 1266 O O . ARG A 1 165 ? -20.559 -5.159 15.071 1.00 94.75 165 ARG A O 1
ATOM 1273 N N . ILE A 1 166 ? -19.133 -6.084 16.541 1.00 92.75 166 ILE A N 1
ATOM 1274 C CA . ILE A 1 166 ? -20.131 -6.234 17.609 1.00 92.75 166 ILE A CA 1
ATOM 1275 C C . ILE A 1 166 ? -20.742 -4.863 17.933 1.00 92.75 166 ILE A C 1
ATOM 1277 O O . ILE A 1 166 ? -20.010 -3.903 18.224 1.00 92.75 166 ILE A O 1
ATOM 1281 N N . GLY A 1 167 ? -22.075 -4.801 17.875 1.00 92.75 167 GLY A N 1
ATOM 1282 C CA . GLY A 1 167 ? -22.873 -3.589 18.071 1.00 92.75 167 GLY A CA 1
ATOM 1283 C C . GLY A 1 167 ? -23.012 -2.698 16.833 1.00 92.75 167 GLY A C 1
ATOM 1284 O O . GLY A 1 167 ? -23.483 -1.577 16.968 1.00 92.75 167 GLY A O 1
ATOM 1285 N N . ARG A 1 168 ? -22.582 -3.144 15.640 1.00 94.44 168 ARG A N 1
ATOM 1286 C CA . ARG A 1 168 ? -22.761 -2.390 14.384 1.00 94.44 168 ARG A CA 1
ATOM 1287 C C . ARG A 1 168 ? -24.189 -2.464 13.841 1.00 94.44 168 ARG A C 1
ATOM 1289 O O . ARG A 1 168 ? -24.615 -1.510 13.197 1.00 94.44 168 ARG A O 1
ATOM 1296 N N . PHE A 1 169 ? -24.884 -3.573 14.078 1.00 96.06 169 PHE A N 1
ATOM 1297 C CA . PHE A 1 169 ? -26.238 -3.816 13.589 1.00 96.06 169 PHE A CA 1
ATOM 1298 C C . PHE A 1 169 ? -27.150 -4.279 14.727 1.00 96.06 169 PHE A C 1
ATOM 1300 O O . PHE A 1 169 ? -26.718 -5.051 15.589 1.00 96.06 169 PHE A O 1
ATOM 1307 N N . GLU A 1 170 ? -28.387 -3.789 14.731 1.00 93.75 170 GLU A N 1
ATOM 1308 C CA . GLU A 1 170 ? -29.472 -4.265 15.588 1.00 93.75 170 GLU A CA 1
ATOM 1309 C C . GLU A 1 170 ? -30.006 -5.622 15.109 1.00 93.75 170 GLU A C 1
ATOM 1311 O O . GLU A 1 170 ? -29.657 -6.108 14.031 1.00 93.75 170 GLU A O 1
ATOM 1316 N N . LYS A 1 171 ? -30.850 -6.264 15.927 1.00 90.44 171 LYS A N 1
ATOM 1317 C CA . LYS A 1 171 ? -31.426 -7.582 15.604 1.00 90.44 171 LYS A CA 1
ATOM 1318 C C . LYS A 1 171 ? -32.321 -7.557 14.359 1.00 90.44 171 LYS A C 1
ATOM 1320 O O . LYS A 1 171 ? -32.484 -8.594 13.728 1.00 90.44 171 LYS A O 1
ATOM 1325 N N . ASP A 1 172 ? -32.888 -6.403 14.026 1.00 92.69 172 ASP A N 1
ATOM 1326 C CA . ASP A 1 172 ? -33.717 -6.164 12.841 1.00 92.69 172 ASP A CA 1
ATOM 1327 C C . ASP A 1 172 ? -32.905 -5.704 11.612 1.00 92.69 172 ASP A C 1
ATOM 1329 O O . ASP A 1 172 ? -33.471 -5.484 10.543 1.00 92.69 172 ASP A O 1
ATOM 1333 N N . GLY A 1 173 ? -31.578 -5.576 11.743 1.00 90.75 173 GLY A N 1
ATOM 1334 C CA . GLY A 1 173 ? -30.682 -5.107 10.687 1.00 90.75 173 GLY A CA 1
ATOM 1335 C C . GLY A 1 173 ? -30.422 -3.596 10.681 1.00 90.75 173 GLY A C 1
ATOM 1336 O O . GLY A 1 173 ? -29.636 -3.129 9.853 1.00 90.75 173 GLY A O 1
ATOM 1337 N N . GLY A 1 174 ? -31.007 -2.825 11.606 1.00 94.88 174 GLY A N 1
ATOM 1338 C CA . GLY A 1 174 ? -30.752 -1.390 11.741 1.00 94.88 174 GLY A CA 1
ATOM 1339 C C . GLY A 1 174 ? -29.270 -1.077 11.979 1.00 94.88 174 GLY A C 1
ATOM 1340 O O . GLY A 1 174 ? -28.613 -1.692 12.818 1.00 94.88 174 GLY A O 1
ATOM 1341 N N . ALA A 1 175 ? -28.702 -0.125 11.232 1.00 94.94 175 ALA A N 1
ATOM 1342 C CA . ALA A 1 175 ? -27.288 0.231 11.349 1.00 94.94 175 ALA A CA 1
ATOM 1343 C C . ALA A 1 175 ? -27.036 1.216 12.504 1.00 94.94 175 ALA A C 1
ATOM 1345 O O . ALA A 1 175 ? -27.516 2.347 12.483 1.00 94.94 175 ALA A O 1
ATOM 1346 N N . ILE A 1 176 ? -26.181 0.837 13.458 1.00 95.12 176 ILE A N 1
ATOM 1347 C CA . ILE A 1 176 ? -25.765 1.690 14.582 1.00 95.12 176 ILE A CA 1
ATOM 1348 C C . ILE A 1 176 ? -24.410 2.330 14.285 1.00 95.12 176 ILE A C 1
ATOM 1350 O O . ILE A 1 176 ? -23.417 1.643 14.012 1.00 95.12 176 ILE A O 1
ATOM 1354 N N . THR A 1 177 ? -24.331 3.657 14.374 1.00 91.88 177 THR A N 1
ATOM 1355 C CA . THR A 1 177 ? -23.069 4.394 14.224 1.00 91.88 177 THR A CA 1
ATOM 1356 C C . THR A 1 177 ? -22.135 4.126 15.402 1.00 91.88 177 THR A C 1
ATOM 1358 O O . THR A 1 177 ? -22.361 4.581 16.522 1.00 91.88 177 THR A O 1
ATOM 1361 N N . LEU A 1 178 ? -21.027 3.437 15.131 1.00 92.25 178 LEU A N 1
ATOM 1362 C CA . LEU A 1 178 ? -19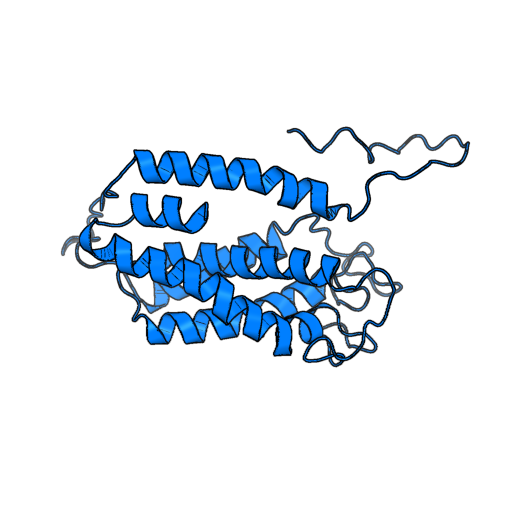.932 3.268 16.083 1.00 92.25 178 LEU A CA 1
ATOM 1363 C C . LEU A 1 178 ? -18.990 4.471 15.976 1.00 92.25 178 LEU A C 1
ATOM 1365 O O . LEU A 1 178 ? -18.176 4.538 15.055 1.00 92.25 178 LEU A O 1
ATOM 1369 N N . ARG A 1 179 ? -19.118 5.432 16.897 1.00 91.50 179 ARG A N 1
ATOM 1370 C CA . ARG A 1 179 ? -18.266 6.629 16.917 1.00 91.50 179 ARG A CA 1
ATOM 1371 C C . ARG A 1 179 ? -16.811 6.273 17.238 1.00 91.50 179 ARG A C 1
ATOM 1373 O O . ARG A 1 179 ? -16.543 5.500 18.159 1.00 91.50 179 ARG A O 1
ATOM 1380 N N . GLY A 1 180 ? -15.895 6.883 16.488 1.00 93.25 180 GLY A N 1
ATOM 1381 C CA . GLY A 1 180 ? -14.478 6.921 16.835 1.00 93.25 180 GLY A CA 1
ATOM 1382 C C . GLY A 1 180 ? -14.252 7.698 18.131 1.00 93.25 180 GLY A C 1
ATOM 1383 O O . GLY A 1 180 ? -15.068 8.540 18.514 1.00 93.25 180 GLY A O 1
ATOM 1384 N N . HIS A 1 181 ? -13.166 7.393 18.833 1.00 93.44 181 HIS A N 1
ATOM 1385 C CA . HIS A 1 181 ? -12.924 7.937 20.166 1.00 93.44 181 HIS A CA 1
ATOM 1386 C C . HIS A 1 181 ? -12.230 9.307 20.183 1.00 93.44 181 HIS A C 1
ATOM 1388 O O . HIS A 1 181 ? -12.233 9.956 21.226 1.00 93.44 181 HIS A O 1
ATOM 1394 N N . SER A 1 182 ? -11.622 9.751 19.073 1.00 97.38 182 SER A N 1
ATOM 1395 C CA . SER A 1 182 ? -10.894 11.027 19.032 1.00 97.38 182 SER A CA 1
ATOM 1396 C C . SER A 1 182 ? -10.881 11.657 17.641 1.00 97.38 182 SER A C 1
ATOM 1398 O O . SER A 1 182 ? -10.146 11.223 16.755 1.00 97.38 182 SER A O 1
ATOM 1400 N N . ALA A 1 183 ? -11.646 12.738 17.469 1.00 96.62 183 ALA A N 1
ATOM 1401 C CA . ALA A 1 183 ? -11.623 13.544 16.248 1.00 96.62 183 ALA A CA 1
ATOM 1402 C C . ALA A 1 183 ? -10.257 14.215 16.024 1.00 96.62 183 ALA A C 1
ATOM 1404 O O . ALA A 1 183 ? -9.799 14.308 14.890 1.00 96.62 183 ALA A O 1
ATOM 1405 N N . SER A 1 184 ? -9.566 14.616 17.095 1.00 97.81 184 SER A N 1
ATOM 1406 C CA . SER A 1 184 ? -8.235 15.225 17.002 1.00 97.81 184 SER A CA 1
ATOM 1407 C C . SER A 1 184 ? -7.205 14.271 16.396 1.00 97.81 184 SER A C 1
ATOM 1409 O O . SER A 1 184 ? -6.409 14.687 15.560 1.00 97.81 184 SER A O 1
ATOM 1411 N N . LEU A 1 185 ? -7.243 12.981 16.762 1.00 97.44 185 LEU A N 1
ATOM 1412 C CA . LEU A 1 185 ? -6.365 11.968 16.164 1.00 97.44 185 LEU A CA 1
ATOM 1413 C C . LEU A 1 185 ? -6.700 11.710 14.692 1.00 97.44 185 LEU A C 1
ATOM 1415 O O . LEU A 1 185 ? -5.783 11.558 13.888 1.00 97.44 185 LEU A O 1
ATOM 1419 N N . VAL A 1 186 ? -7.990 11.715 14.330 1.00 97.62 186 VAL A N 1
ATOM 1420 C CA . VAL A 1 186 ? -8.423 11.632 12.924 1.00 97.62 186 VAL A CA 1
ATOM 1421 C C . VAL A 1 186 ? -7.840 12.799 12.129 1.00 97.62 186 VAL A C 1
ATOM 1423 O O . VAL A 1 186 ? -7.168 12.569 11.131 1.00 97.62 186 VAL A O 1
ATOM 1426 N N . VAL A 1 187 ? -8.025 14.037 12.596 1.00 98.19 187 VAL A N 1
ATOM 1427 C CA . VAL A 1 187 ? -7.536 15.247 11.915 1.00 98.19 187 VAL A CA 1
ATOM 1428 C C . VAL A 1 187 ? -6.010 15.256 11.803 1.00 98.19 187 VAL A C 1
ATOM 1430 O O . VAL A 1 187 ? -5.480 15.518 10.725 1.00 98.19 187 VAL A O 1
ATOM 1433 N N . LEU A 1 188 ? -5.292 14.919 12.877 1.00 97.94 188 LEU A N 1
ATOM 1434 C CA . LEU A 1 188 ? -3.830 14.848 12.856 1.00 97.94 188 LEU A CA 1
ATOM 1435 C C . LEU A 1 188 ? -3.329 13.764 11.890 1.00 97.94 188 LEU A C 1
ATOM 1437 O O . LEU A 1 188 ? -2.408 14.005 11.110 1.00 97.94 188 LEU A O 1
ATOM 1441 N N . GLY A 1 189 ? -3.965 12.589 11.897 1.00 97.56 189 GLY A N 1
ATOM 1442 C CA . GLY A 1 189 ? -3.683 11.519 10.946 1.00 97.56 189 GLY A CA 1
ATOM 1443 C C . GLY A 1 189 ? -3.905 11.956 9.500 1.00 97.56 189 GLY A C 1
ATOM 1444 O O . GLY A 1 189 ? -3.040 11.720 8.658 1.00 97.56 189 GLY A O 1
ATOM 1445 N N . THR A 1 190 ? -5.008 12.656 9.226 1.00 97.69 190 THR A N 1
ATOM 1446 C CA . THR A 1 190 ? -5.320 13.219 7.906 1.00 97.69 190 THR A CA 1
ATOM 1447 C C . THR A 1 190 ? -4.264 14.219 7.448 1.00 97.69 190 THR A C 1
ATOM 1449 O O . THR A 1 190 ? -3.802 14.112 6.317 1.00 97.69 190 THR A O 1
ATOM 1452 N N . PHE A 1 191 ? -3.821 15.148 8.301 1.00 97.94 191 PHE A N 1
ATOM 1453 C CA . PHE A 1 191 ? -2.763 16.096 7.929 1.00 97.94 191 PHE A CA 1
ATOM 1454 C C . PHE A 1 191 ? -1.434 15.402 7.621 1.00 97.94 191 PHE A C 1
ATOM 1456 O O . PHE A 1 191 ? -0.773 15.753 6.647 1.00 97.94 191 PHE A O 1
ATOM 1463 N N . LEU A 1 192 ? -1.053 14.390 8.405 1.00 97.50 192 LEU A N 1
ATOM 1464 C CA . LEU A 1 192 ? 0.162 13.615 8.143 1.00 97.50 192 LEU A CA 1
ATOM 1465 C C . LEU A 1 192 ? 0.072 12.810 6.844 1.00 97.50 192 LEU A C 1
ATOM 1467 O O . LEU A 1 192 ? 1.063 12.703 6.126 1.00 97.50 192 LEU A O 1
ATOM 1471 N N . LEU A 1 193 ? -1.097 12.239 6.543 1.00 96.25 193 LEU A N 1
ATOM 1472 C CA . LEU A 1 193 ? -1.338 11.564 5.270 1.00 96.25 193 LEU A CA 1
ATOM 1473 C C . LEU A 1 193 ? -1.254 12.556 4.112 1.00 96.25 193 LEU A C 1
ATOM 1475 O O . LEU A 1 193 ? -0.517 12.304 3.167 1.00 96.25 193 LEU A O 1
ATOM 1479 N N . TRP A 1 194 ? -1.945 13.692 4.208 1.00 96.38 194 TRP A N 1
ATOM 1480 C CA . TRP A 1 194 ? -1.930 14.724 3.174 1.00 96.38 194 TRP A CA 1
ATOM 1481 C C . TRP A 1 194 ? -0.510 15.231 2.905 1.00 96.38 194 TRP A C 1
ATOM 1483 O O . TRP A 1 194 ? -0.081 15.270 1.756 1.00 96.38 194 TRP A O 1
ATOM 1493 N N . PHE A 1 195 ? 0.264 15.513 3.956 1.00 94.88 195 PHE A N 1
ATOM 1494 C CA . PHE A 1 195 ? 1.676 15.857 3.815 1.00 94.88 195 PHE A CA 1
ATOM 1495 C C . PHE A 1 195 ? 2.474 14.740 3.121 1.00 94.88 195 PHE A C 1
ATOM 1497 O O . PHE A 1 195 ? 3.206 14.998 2.168 1.00 94.88 195 PHE A O 1
ATOM 1504 N N . GLY A 1 196 ? 2.300 13.486 3.553 1.00 94.81 196 GLY A N 1
ATOM 1505 C CA . GLY A 1 196 ? 2.951 12.328 2.935 1.00 94.81 196 GLY A CA 1
ATOM 1506 C C . GLY A 1 196 ? 2.584 12.131 1.460 1.00 94.81 196 GLY A C 1
ATOM 1507 O O . GLY A 1 196 ? 3.412 11.660 0.681 1.00 94.81 196 GLY A O 1
ATOM 1508 N N . TRP A 1 197 ? 1.388 12.555 1.046 1.00 94.19 197 TRP A N 1
ATOM 1509 C CA . TRP A 1 197 ? 0.923 12.465 -0.339 1.00 94.19 197 TRP A CA 1
ATOM 1510 C C . TRP A 1 197 ? 1.761 13.302 -1.317 1.00 94.19 197 TRP A C 1
ATOM 1512 O O . TRP A 1 197 ? 1.874 12.929 -2.484 1.00 94.19 197 TRP A O 1
ATOM 1522 N N . PHE A 1 198 ? 2.429 14.365 -0.849 1.00 89.69 198 PHE A N 1
ATOM 1523 C CA . PHE A 1 198 ? 3.410 15.106 -1.654 1.00 89.69 198 PHE A CA 1
ATOM 1524 C C . PHE A 1 198 ? 4.704 14.315 -1.910 1.00 89.69 198 PHE A C 1
ATOM 1526 O O . PHE A 1 198 ? 5.381 14.558 -2.903 1.00 89.69 198 PHE A O 1
ATOM 1533 N N . GLY A 1 199 ? 5.049 13.342 -1.063 1.00 90.88 199 GLY A N 1
ATOM 1534 C CA . GLY A 1 199 ? 6.102 12.365 -1.366 1.00 90.88 199 GLY A CA 1
ATOM 1535 C C . GLY A 1 199 ? 5.596 11.216 -2.245 1.00 90.88 199 GLY A C 1
ATOM 1536 O O . GLY A 1 199 ? 6.322 10.704 -3.093 1.00 90.88 199 GLY A O 1
ATOM 1537 N N . PHE A 1 200 ? 4.333 10.833 -2.071 1.00 92.44 200 PHE A N 1
ATOM 1538 C CA . PHE A 1 200 ? 3.701 9.722 -2.779 1.00 92.44 200 PHE A CA 1
ATOM 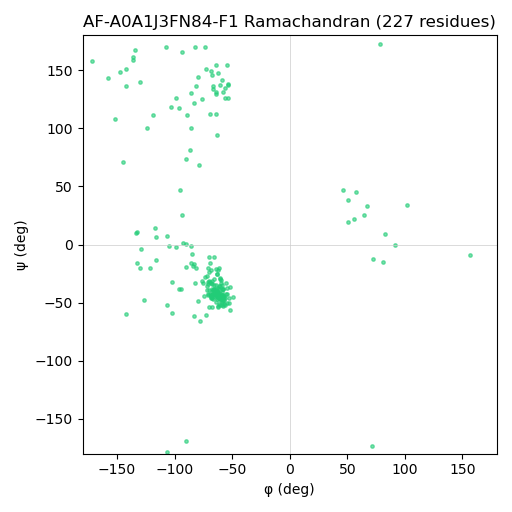1539 C C . PHE A 1 200 ? 3.472 10.036 -4.268 1.00 92.44 200 PHE A C 1
ATOM 1541 O O . PHE A 1 200 ? 3.974 9.329 -5.135 1.00 92.44 200 PHE A O 1
ATOM 1548 N N . ASN A 1 201 ? 2.798 11.145 -4.585 1.00 91.62 201 ASN A N 1
ATOM 1549 C CA . ASN A 1 201 ? 2.456 11.492 -5.966 1.00 91.62 201 ASN A CA 1
ATOM 1550 C C . ASN A 1 201 ? 3.672 12.071 -6.726 1.00 91.62 201 ASN A C 1
ATOM 1552 O O . ASN A 1 201 ? 4.166 11.408 -7.636 1.00 91.62 201 ASN A O 1
ATOM 1556 N N . PRO A 1 202 ? 4.220 13.254 -6.369 1.00 88.56 202 PRO A N 1
ATOM 1557 C CA . PRO A 1 202 ? 5.421 13.794 -7.011 1.00 88.56 202 PRO A CA 1
ATOM 1558 C C . PRO A 1 202 ? 6.632 12.854 -7.011 1.00 88.56 202 PRO A C 1
ATOM 1560 O O . PRO A 1 202 ? 7.359 12.805 -7.999 1.00 88.56 202 PRO A O 1
ATOM 1563 N N . GLY A 1 203 ? 6.854 12.083 -5.940 1.00 89.69 203 GLY A N 1
ATOM 1564 C CA . GLY A 1 203 ? 7.981 11.146 -5.879 1.00 89.69 203 GLY A CA 1
ATOM 1565 C C . GLY A 1 203 ? 7.924 10.048 -6.945 1.00 89.69 203 GLY A C 1
ATOM 1566 O O . GLY A 1 203 ? 8.970 9.525 -7.327 1.00 89.69 203 GLY A O 1
ATOM 1567 N N . SER A 1 204 ? 6.737 9.756 -7.493 1.00 90.81 204 SER A N 1
ATOM 1568 C CA . SER A 1 204 ? 6.547 8.709 -8.504 1.00 90.81 204 SER A CA 1
ATOM 1569 C C . SER A 1 204 ? 7.164 9.085 -9.856 1.00 90.81 204 SER A C 1
ATOM 1571 O O . SER A 1 204 ? 7.337 8.228 -10.718 1.00 90.81 204 SER A O 1
ATOM 1573 N N . PHE A 1 205 ? 7.586 10.344 -10.034 1.00 86.94 205 PHE A N 1
ATOM 1574 C CA . PHE A 1 205 ? 8.425 10.746 -11.166 1.00 86.94 205 PHE A CA 1
ATOM 1575 C C . PHE A 1 205 ? 9.842 10.166 -11.122 1.00 86.94 205 PHE A C 1
ATOM 1577 O O . PHE A 1 205 ? 10.500 10.165 -12.161 1.00 86.94 205 PHE A O 1
ATOM 1584 N N . THR A 1 206 ? 10.327 9.760 -9.938 1.00 84.38 206 THR A N 1
ATOM 1585 C CA . THR A 1 206 ? 11.686 9.237 -9.681 1.00 84.38 206 THR A CA 1
ATOM 1586 C C . THR A 1 206 ? 12.830 10.113 -10.218 1.00 84.38 206 THR A C 1
ATOM 1588 O O . THR A 1 206 ? 13.964 9.661 -10.376 1.00 84.38 206 THR A O 1
ATOM 1591 N N . LYS A 1 207 ? 12.549 11.396 -10.488 1.00 81.31 207 LYS A N 1
ATOM 1592 C CA . LYS A 1 207 ? 13.462 12.386 -11.074 1.00 81.31 207 LYS A CA 1
ATOM 1593 C C . LYS A 1 207 ? 13.156 13.775 -10.515 1.00 81.31 207 LYS A C 1
ATOM 1595 O O . LYS A 1 207 ? 12.004 14.090 -10.236 1.00 81.31 207 LYS A O 1
ATOM 1600 N N . ILE A 1 208 ? 14.188 14.610 -10.395 1.00 78.62 208 ILE A N 1
ATOM 1601 C CA . ILE A 1 208 ? 14.070 16.008 -9.931 1.00 78.62 208 ILE A CA 1
ATOM 1602 C C . ILE A 1 208 ? 13.984 16.979 -11.115 1.00 78.62 208 ILE A C 1
ATOM 1604 O O . ILE A 1 208 ? 13.236 17.951 -11.074 1.00 78.62 208 ILE A O 1
ATOM 1608 N N . LEU A 1 209 ? 14.742 16.713 -12.181 1.00 75.00 209 LEU A N 1
ATOM 1609 C CA . LEU A 1 209 ? 14.794 17.543 -13.378 1.00 75.00 209 LEU A CA 1
ATOM 1610 C C . LEU A 1 209 ? 14.916 16.653 -14.613 1.00 75.00 209 LEU A C 1
ATOM 1612 O O . LEU A 1 209 ? 15.710 15.714 -14.640 1.00 75.00 209 LEU A O 1
ATOM 1616 N N . VAL A 1 210 ? 14.150 16.990 -15.646 1.00 67.56 210 VAL A N 1
ATOM 1617 C CA . VAL A 1 210 ? 14.337 16.475 -17.002 1.00 67.56 210 VAL A CA 1
ATOM 1618 C C . VAL A 1 210 ? 14.634 17.681 -17.881 1.00 67.56 210 VAL A C 1
ATOM 1620 O O . VAL A 1 210 ? 13.779 18.551 -18.045 1.00 67.56 210 VAL A O 1
ATOM 1623 N N . THR A 1 211 ? 15.862 17.775 -18.388 1.00 67.44 211 THR A N 1
ATOM 1624 C CA . THR A 1 211 ? 16.250 18.811 -19.349 1.00 67.44 211 THR A CA 1
ATOM 1625 C C . THR A 1 211 ? 15.687 18.448 -20.715 1.00 67.44 211 THR A C 1
ATOM 1627 O O . THR A 1 211 ? 15.913 17.340 -21.198 1.00 67.44 211 THR A O 1
ATOM 1630 N N . TYR A 1 212 ? 14.936 19.362 -21.325 1.00 63.84 212 TYR A N 1
ATOM 1631 C CA . TYR A 1 212 ? 14.431 19.175 -22.681 1.00 63.84 212 TYR A CA 1
ATOM 1632 C C . TYR A 1 212 ? 15.489 19.629 -23.686 1.00 63.84 212 TYR A C 1
ATOM 1634 O O . TYR A 1 212 ? 16.001 20.744 -23.572 1.00 63.84 212 TYR A O 1
ATOM 1642 N N . ASP A 1 213 ? 15.780 18.788 -24.677 1.00 63.78 213 ASP A N 1
ATOM 1643 C CA . ASP A 1 213 ? 16.530 19.218 -25.856 1.00 63.78 213 ASP A CA 1
ATOM 1644 C C . ASP A 1 213 ? 15.679 20.190 -26.691 1.00 63.78 213 ASP A C 1
ATOM 1646 O O . ASP A 1 213 ? 14.445 20.126 -26.703 1.00 63.78 213 ASP A O 1
ATOM 1650 N N . SER A 1 214 ? 16.331 21.126 -27.380 1.00 60.91 214 SER A N 1
ATOM 1651 C CA . SER A 1 214 ? 15.672 22.169 -28.169 1.00 60.91 214 SER A CA 1
ATOM 1652 C C . SER A 1 214 ? 14.870 21.580 -29.342 1.00 60.91 214 SER A C 1
ATOM 1654 O O . SER A 1 214 ? 15.430 21.066 -30.306 1.00 60.91 214 SER A O 1
ATOM 1656 N N . GLY A 1 215 ? 13.536 21.692 -29.294 1.00 62.19 215 GLY A N 1
ATOM 1657 C CA . GLY A 1 215 ? 12.634 21.245 -30.362 1.00 62.19 215 GLY A CA 1
ATOM 1658 C C . GLY A 1 215 ? 11.173 21.662 -30.142 1.00 62.19 215 GLY A C 1
ATOM 1659 O O . GLY A 1 215 ? 10.754 21.949 -29.021 1.00 62.19 215 GLY A O 1
ATOM 1660 N N . SER A 1 216 ? 10.380 21.715 -31.220 1.00 57.41 216 SER A N 1
ATOM 1661 C CA . SER A 1 216 ? 8.961 22.104 -31.200 1.00 57.41 216 SER A CA 1
ATOM 1662 C C . SER A 1 216 ? 8.059 20.961 -30.720 1.00 57.41 216 SER A C 1
ATOM 1664 O O . SER A 1 216 ? 7.274 20.403 -31.486 1.00 57.41 216 SER A O 1
ATOM 1666 N N . ASN A 1 217 ? 8.157 20.591 -29.449 1.00 56.97 217 ASN A N 1
ATOM 1667 C CA . ASN A 1 217 ? 7.283 19.575 -28.867 1.00 56.97 217 ASN A CA 1
ATOM 1668 C C . ASN A 1 217 ? 6.027 20.229 -28.273 1.00 56.97 217 ASN A C 1
ATOM 1670 O O . ASN A 1 217 ? 5.865 20.335 -27.055 1.00 56.97 217 ASN A O 1
ATOM 1674 N N . TYR A 1 218 ? 5.119 20.672 -29.147 1.00 44.91 218 TYR A N 1
ATOM 1675 C CA . TYR A 1 218 ? 3.755 21.046 -28.766 1.00 44.91 218 TYR A CA 1
ATOM 1676 C C . TYR A 1 218 ? 3.030 19.805 -28.216 1.00 44.91 218 TYR A C 1
ATOM 1678 O O . TYR A 1 218 ? 2.503 18.988 -28.964 1.00 44.91 218 TYR A O 1
ATOM 1686 N N . GLY A 1 219 ? 3.068 19.649 -26.888 1.00 49.09 219 GLY A N 1
ATOM 1687 C CA . GLY A 1 219 ? 2.481 18.527 -26.145 1.00 49.09 219 GLY A CA 1
ATOM 1688 C C . GLY A 1 219 ? 3.101 18.264 -24.763 1.00 49.09 219 GLY A C 1
ATOM 1689 O O . GLY A 1 219 ? 2.555 17.482 -23.988 1.00 49.09 219 GLY A O 1
ATOM 1690 N N . GLN A 1 220 ? 4.216 18.914 -24.412 1.00 50.09 220 GLN A N 1
ATOM 1691 C CA . GLN A 1 220 ? 4.974 18.603 -23.192 1.00 50.09 220 GLN A CA 1
ATOM 1692 C C . GLN A 1 220 ? 4.471 19.353 -21.946 1.00 50.09 220 GLN A C 1
ATOM 1694 O O . GLN A 1 220 ? 5.031 20.353 -21.511 1.00 50.09 220 GLN A O 1
ATOM 1699 N N . TRP A 1 221 ? 3.407 18.823 -21.340 1.00 49.78 221 TRP A N 1
ATOM 1700 C CA . TRP A 1 221 ? 2.809 19.287 -20.078 1.00 49.78 221 TRP A CA 1
ATOM 1701 C C . TRP A 1 221 ? 3.331 18.553 -18.813 1.00 49.78 221 TRP A C 1
ATOM 1703 O O . TRP A 1 221 ? 2.610 18.467 -17.820 1.00 49.78 221 TRP A O 1
ATOM 1713 N N . SER A 1 222 ? 4.542 17.975 -18.802 1.00 50.91 222 SER A N 1
ATOM 1714 C CA . SER A 1 222 ? 4.865 16.853 -17.887 1.00 50.91 222 SER A CA 1
ATOM 1715 C C . SER A 1 222 ? 5.969 17.046 -16.830 1.00 50.91 222 SER A C 1
ATOM 1717 O O . SER A 1 222 ? 6.398 16.053 -16.256 1.00 50.91 222 SER A O 1
ATOM 1719 N N . GLY A 1 223 ? 6.446 18.261 -16.536 1.00 48.88 223 GLY A N 1
ATOM 1720 C CA . GLY A 1 223 ? 7.579 18.431 -15.601 1.00 48.88 223 GLY A CA 1
ATOM 1721 C C . GLY A 1 223 ? 7.250 18.992 -14.216 1.00 48.88 223 GLY A C 1
ATOM 1722 O O . GLY A 1 223 ? 7.676 18.451 -13.206 1.00 48.88 223 GLY A O 1
ATOM 1723 N N . ILE A 1 224 ? 6.546 20.126 -14.162 1.00 44.59 224 ILE A N 1
ATOM 1724 C CA . ILE A 1 224 ? 6.527 20.969 -12.948 1.00 44.59 224 ILE A CA 1
ATOM 1725 C C . ILE A 1 224 ? 5.097 21.349 -12.518 1.00 44.59 224 ILE A C 1
ATOM 1727 O O . ILE A 1 224 ? 4.856 21.658 -11.359 1.00 44.59 224 ILE A O 1
ATOM 1731 N N . GLY A 1 225 ? 4.111 21.272 -13.419 1.00 43.34 225 GLY A N 1
ATOM 1732 C CA . GLY A 1 225 ? 2.775 21.844 -13.191 1.00 43.34 225 GLY A CA 1
ATOM 1733 C C . GLY A 1 225 ? 1.706 20.926 -12.586 1.00 43.34 225 GLY A C 1
ATOM 1734 O O . GLY A 1 225 ? 0.571 21.364 -12.453 1.00 43.34 225 GLY A O 1
ATOM 1735 N N . ARG A 1 226 ? 2.005 19.660 -12.258 1.00 47.44 226 ARG A N 1
ATOM 1736 C CA . ARG A 1 226 ? 0.996 18.694 -11.756 1.00 47.44 226 ARG A CA 1
ATOM 1737 C C . ARG A 1 226 ? 1.232 18.197 -10.327 1.00 47.44 226 ARG A C 1
ATOM 1739 O O . ARG A 1 226 ? 0.523 17.311 -9.870 1.00 47.44 226 ARG A O 1
ATOM 1746 N N . THR A 1 227 ? 2.207 18.752 -9.614 1.00 44.41 227 THR A N 1
ATOM 1747 C CA . THR A 1 227 ? 2.557 18.337 -8.244 1.00 44.41 227 THR A CA 1
ATOM 1748 C C . THR A 1 227 ? 1.730 19.030 -7.154 1.00 44.41 227 THR A C 1
ATOM 1750 O O . THR A 1 227 ? 1.902 18.717 -5.979 1.00 44.41 227 THR A O 1
ATOM 1753 N N . ALA A 1 228 ? 0.816 19.932 -7.527 1.00 35.22 228 ALA A N 1
ATOM 1754 C CA . ALA A 1 228 ? -0.048 20.652 -6.597 1.00 35.22 228 ALA A CA 1
ATOM 1755 C C . ALA A 1 228 ? -1.445 20.910 -7.192 1.00 35.22 228 ALA A C 1
ATOM 1757 O O . ALA A 1 228 ? -1.777 22.047 -7.516 1.00 35.22 228 ALA A O 1
ATOM 1758 N N . VAL A 1 229 ? -2.254 19.858 -7.340 1.00 36.91 229 VAL A N 1
ATOM 1759 C CA . VAL A 1 229 ? -3.720 19.948 -7.213 1.00 36.91 229 VAL A CA 1
ATOM 1760 C C . VAL A 1 229 ? -4.203 18.718 -6.463 1.00 36.91 229 VAL A C 1
ATOM 1762 O O . VAL A 1 229 ? -3.805 17.605 -6.876 1.00 36.91 229 VAL A O 1
#

Sequence (229 aa):
LGFAMLCAGSVRAKNTMNIMLTNVLDAAAGGLFYYLFGYAFAFGESSNGFIGRHNFGLRDFPTLTLDYSFFLYQWAFAIAAAGITSGSIAERTKFVAYLIYSSFLTGFVYPVVSHWFWSPDGWASPFRSEDRLFGTGAIDFAGSGVVHMVGGIAGLWGALIEGPRIGRFEKDGGAITLRGHSASLVVLGTFLLWFGWFGFNPGSFTKILVTYDSGSNYGQWSGIGRTAV

Solvent-accessible surface area (backbone atoms only — not comparable to full-atom values): 12178 Å² total; per-residue (Å²): 106,24,62,30,31,26,41,28,12,54,33,47,68,92,40,28,67,59,48,37,52,49,49,54,44,38,52,54,49,19,44,53,27,20,44,48,36,7,49,10,23,22,65,18,66,95,48,50,36,66,39,28,72,30,41,52,56,64,71,56,61,95,44,90,76,58,36,74,68,44,47,56,55,53,48,54,46,42,39,50,19,45,48,50,23,52,57,53,38,56,94,72,63,57,67,69,62,48,52,56,49,38,28,44,36,23,24,43,57,43,17,28,50,38,7,21,44,72,20,55,59,9,51,34,3,49,64,27,93,65,86,29,39,95,76,56,24,48,88,61,79,66,24,68,52,57,24,50,43,47,12,47,51,52,12,50,54,46,27,62,75,72,45,78,60,90,75,36,54,47,98,88,63,50,77,43,88,77,66,42,60,29,70,66,34,28,53,53,8,48,53,46,41,56,58,49,43,57,53,48,50,53,45,54,66,80,63,93,78,80,87,78,77,95,68,93,64,90,80,80,80,81,86,78,81,76,70,82,124

pLDDT: mean 90.38, std 12.73, range [35.22, 98.56]

Foldseek 3Di:
DLLLLQLLQFAAVVQSVVLNVLLVLLLVLLLVLCQQALLQQQEAPPQAQQTGDDCGNVVDDPDPLSDPVVSVLVSVLLSLLLSLLSSLQGPQDDSVVSSVVSSCSSNPVLSSLNNQDPYCNHQQHQNPPDDHDVVRGDDDQQPVPSRVVSSVVSSVVSCVVSDDDVPQADPVGDGDDDGGDHPPSSVVSVVVVVVCVLCRRVVSVVDQDDDDDDDDPPPPPDHDPPSPD

Radius of gyration: 19.7 Å; Cα contacts (8 Å, |Δi|>4): 353; chains: 1; bounding box: 56×36×55 Å

Secondary structure (DSSP, 8-state):
-HHHHHHHHHS-GGGHHHHHHHHHHHHHHHHHHIIIIIHHHHH-SS--SS---S-GGG---SSTTSSHHHHHHHHHHHHHHHHHHHHHHTTTS-HHHHHHHHHHIIIIIHHHHHHHHHSTT-TT-TT-SSS-GGGT----SS-IIIIIIHHHHHHHHHHHHH-PPTTSB-TT-PBP----S-HHHHHHHHHHHHHHHHHHTGGGG--S--PPPSS--TT---SSTTS--

Mean predicted aligned error: 5.77 Å

Nearest PDB structures (foldseek):
  8qj4-assembly1_A  TM=8.870E-01  e=8.724E-11  Shewanella denitrificans OS217
  6eu6-assembly1_A  TM=9.003E-01  e=6.281E-10  Candidatus Kuenenia stuttgartensis
  8qpf-assembly1_B  TM=8.548E-01  e=4.446E-10  Shewanella denitrificans
  6ej6-assembly1_A  TM=8.540E-01  e=1.385E-06  Candida albicans SC5314
  5fuf-assembly1_A  TM=8.037E-01  e=3.205E-06  Candida albicans